Protein AF-A0A7C7DSS5-F1 (afdb_monomer_lite)

Structure (mmCIF, N/CA/C/O backbone):
data_AF-A0A7C7DSS5-F1
#
_entry.id   AF-A0A7C7DSS5-F1
#
loop_
_atom_site.group_PDB
_atom_site.id
_atom_site.type_symbol
_atom_site.label_atom_id
_atom_site.label_alt_id
_atom_site.label_comp_id
_atom_site.label_asym_id
_atom_site.label_entity_id
_atom_site.label_seq_id
_atom_site.pdbx_PDB_ins_code
_atom_site.Cartn_x
_atom_site.Cartn_y
_atom_site.Cartn_z
_atom_site.occupancy
_atom_site.B_iso_or_equiv
_atom_site.auth_seq_id
_atom_site.auth_comp_id
_atom_site.auth_asym_id
_atom_site.auth_atom_id
_atom_site.pdbx_PDB_model_num
ATOM 1 N N . MET A 1 1 ? -24.302 3.582 6.225 1.00 63.56 1 MET A N 1
ATOM 2 C CA . MET A 1 1 ? -23.189 3.782 7.174 1.00 63.56 1 MET A CA 1
ATOM 3 C C . MET A 1 1 ? -23.759 4.389 8.448 1.00 63.56 1 MET A C 1
ATOM 5 O O . MET A 1 1 ? -24.547 5.324 8.310 1.00 63.56 1 MET A O 1
ATOM 9 N N . PRO A 1 2 ? -23.451 3.842 9.635 1.00 76.88 2 PRO A N 1
ATOM 10 C CA . PRO A 1 2 ? -23.846 4.410 10.927 1.00 76.88 2 PRO A CA 1
ATOM 11 C C . PRO A 1 2 ? -23.441 5.889 11.087 1.00 76.88 2 PRO A C 1
ATOM 13 O O . PRO A 1 2 ? -22.521 6.365 10.423 1.00 76.88 2 PRO A O 1
ATOM 16 N N . VAL A 1 3 ? -24.125 6.629 11.968 1.00 71.44 3 VAL A N 1
ATOM 17 C CA . VAL A 1 3 ? -23.833 8.059 12.226 1.00 71.44 3 VAL A CA 1
ATOM 18 C C . VAL A 1 3 ? -22.435 8.253 12.826 1.00 71.44 3 VAL A C 1
ATOM 20 O O . VAL A 1 3 ? -21.731 9.177 12.428 1.00 71.44 3 VAL A O 1
ATOM 23 N N . ASP A 1 4 ? -22.016 7.356 13.720 1.00 83.88 4 ASP A N 1
ATOM 24 C CA . ASP A 1 4 ? -20.680 7.359 14.334 1.00 83.88 4 ASP A CA 1
ATOM 25 C C . ASP A 1 4 ? -19.572 7.248 13.270 1.00 83.88 4 ASP A C 1
ATOM 27 O O . ASP A 1 4 ? -18.657 8.062 13.213 1.00 83.88 4 ASP A O 1
ATOM 31 N N . ASP A 1 5 ? -19.731 6.333 12.316 1.00 87.75 5 ASP A N 1
ATOM 32 C CA . ASP A 1 5 ? -18.804 6.153 11.198 1.00 87.75 5 ASP A CA 1
ATOM 33 C C . ASP A 1 5 ? -18.652 7.413 10.328 1.00 87.75 5 ASP A C 1
ATOM 35 O O . ASP A 1 5 ? -17.546 7.734 9.888 1.00 87.75 5 ASP A O 1
ATOM 39 N N . ARG A 1 6 ? -19.738 8.176 10.113 1.00 88.38 6 ARG A N 1
ATOM 40 C CA . ARG A 1 6 ? -19.670 9.470 9.400 1.00 88.38 6 ARG A CA 1
ATOM 41 C C . ARG A 1 6 ? -18.835 10.480 10.174 1.00 88.38 6 ARG A C 1
ATOM 43 O O . ARG A 1 6 ? -17.985 11.148 9.596 1.00 88.38 6 ARG A O 1
ATOM 50 N N . GLN A 1 7 ? -19.031 10.559 11.485 1.00 90.81 7 GLN A N 1
ATOM 51 C CA . GLN A 1 7 ? -18.251 11.460 12.331 1.00 90.81 7 GLN A CA 1
ATOM 52 C C . GLN A 1 7 ? -16.768 11.067 12.360 1.00 90.81 7 GLN A C 1
ATOM 54 O O . GLN A 1 7 ? -15.902 11.941 12.279 1.00 90.81 7 GLN A O 1
ATOM 59 N N . ARG A 1 8 ? -16.464 9.764 12.414 1.00 91.69 8 ARG A N 1
ATOM 60 C CA . ARG A 1 8 ? -15.091 9.236 12.401 1.00 91.69 8 ARG A CA 1
ATOM 61 C C . ARG A 1 8 ? -14.350 9.571 11.108 1.00 91.69 8 ARG A C 1
ATOM 63 O O . ARG A 1 8 ? -13.239 10.099 11.170 1.00 91.69 8 ARG A O 1
ATOM 70 N N . ILE A 1 9 ? -14.953 9.311 9.945 1.00 94.31 9 ILE A N 1
ATOM 71 C CA . ILE A 1 9 ? -14.310 9.627 8.661 1.00 94.31 9 ILE A CA 1
ATOM 72 C C . ILE A 1 9 ? -14.188 11.143 8.455 1.00 94.31 9 ILE A C 1
ATOM 74 O O . ILE A 1 9 ? -13.150 11.622 8.004 1.00 94.31 9 ILE A O 1
ATOM 78 N N . ASP A 1 10 ? -15.182 11.927 8.876 1.00 94.31 10 ASP A N 1
ATOM 79 C CA . ASP A 1 10 ? -15.113 13.388 8.809 1.00 94.31 10 ASP A CA 1
ATOM 80 C C . ASP A 1 10 ? -14.002 13.962 9.686 1.00 94.31 10 ASP A C 1
ATOM 82 O O . ASP A 1 10 ? -13.354 14.941 9.307 1.00 94.31 10 ASP A O 1
ATOM 86 N N . HIS A 1 11 ? -13.774 13.364 10.856 1.00 93.25 11 HIS A N 1
ATOM 87 C CA . HIS A 1 11 ? -12.660 13.721 11.722 1.00 93.25 11 HIS A CA 1
ATOM 88 C C . HIS A 1 11 ? -11.313 13.410 11.058 1.00 93.25 11 HIS A C 1
ATOM 90 O O . HIS A 1 11 ? -10.425 14.261 11.073 1.00 93.25 11 HIS A O 1
ATOM 96 N N . LEU A 1 12 ? -11.174 12.241 10.420 1.00 93.38 12 LEU A N 1
ATOM 97 C CA . LEU A 1 12 ? -9.951 11.859 9.709 1.00 93.38 12 LEU A CA 1
ATOM 98 C C . LEU A 1 12 ? -9.592 12.853 8.596 1.00 93.38 12 LEU A C 1
ATOM 100 O O . LEU A 1 12 ? -8.448 13.285 8.515 1.00 93.38 12 LEU A O 1
ATOM 104 N N . PHE A 1 13 ? -10.560 13.278 7.780 1.00 94.38 13 PHE A N 1
ATOM 105 C CA . PHE A 1 13 ? -10.323 14.250 6.700 1.00 94.38 13 PHE A CA 1
ATOM 106 C C . PHE A 1 13 ? -9.976 15.667 7.192 1.00 94.38 13 PHE A C 1
ATOM 108 O O . PHE A 1 13 ? -9.592 16.514 6.389 1.00 94.38 13 PHE A O 1
ATOM 115 N N . LYS A 1 14 ? -10.114 15.941 8.495 1.00 94.88 14 LYS A N 1
ATOM 116 C CA . LYS A 1 14 ? -9.698 17.200 9.134 1.00 94.88 14 LYS A CA 1
ATOM 117 C C . LYS A 1 14 ? -8.328 17.096 9.815 1.00 94.88 14 LYS A C 1
ATOM 119 O O . LYS A 1 14 ? -7.830 18.107 10.306 1.00 94.88 14 LYS A O 1
ATOM 124 N N . GLN A 1 15 ? -7.733 15.904 9.884 1.00 94.50 15 GLN A N 1
ATOM 125 C CA . GLN A 1 15 ? -6.425 15.702 10.506 1.00 94.50 15 GLN A CA 1
ATOM 126 C C . GLN A 1 15 ? -5.312 16.353 9.681 1.00 94.50 15 GLN A C 1
ATOM 128 O O . GLN A 1 15 ? -5.288 16.276 8.453 1.00 94.50 15 GLN A O 1
ATOM 133 N N . SER A 1 16 ? -4.353 16.972 10.370 1.00 96.75 16 SER A N 1
ATOM 134 C CA . SER A 1 16 ? -3.170 17.543 9.729 1.00 96.75 16 SER A CA 1
ATOM 135 C C . SER A 1 16 ? -2.207 16.436 9.304 1.00 96.75 16 SER A C 1
ATOM 137 O O . SER A 1 16 ? -1.767 15.632 10.129 1.00 96.75 16 SER A O 1
ATOM 139 N N . LEU A 1 17 ? -1.811 16.438 8.027 1.00 96.06 17 LEU A N 1
ATOM 140 C CA . LEU A 1 17 ? -0.796 15.519 7.508 1.00 96.06 17 LEU A CA 1
ATOM 141 C C . LEU A 1 17 ? 0.528 15.652 8.277 1.00 96.06 17 LEU A C 1
ATOM 143 O O . LEU A 1 17 ? 1.110 14.650 8.686 1.00 96.06 17 LEU A O 1
ATOM 147 N N . PHE A 1 18 ? 0.995 16.879 8.522 1.00 98.12 18 PHE A N 1
ATOM 148 C CA . PHE A 1 18 ? 2.265 17.109 9.217 1.00 98.12 18 PHE A CA 1
ATOM 149 C C . PHE A 1 18 ? 2.215 16.690 10.687 1.00 98.12 18 PHE A C 1
ATOM 151 O O . PHE A 1 18 ? 3.199 16.165 11.209 1.00 98.12 18 PHE A O 1
ATOM 158 N N . GLU A 1 19 ? 1.068 16.850 11.350 1.00 97.31 19 GLU A N 1
ATOM 159 C CA . GLU A 1 19 ? 0.897 16.338 12.709 1.00 97.31 19 GLU A CA 1
ATOM 160 C C . GLU A 1 19 ? 0.893 14.804 12.734 1.00 97.31 19 GLU A C 1
ATOM 162 O O . GLU A 1 19 ? 1.574 14.199 13.569 1.00 97.31 19 GLU A O 1
ATOM 167 N N . ALA A 1 20 ? 0.192 14.166 11.790 1.00 95.81 20 ALA A N 1
ATOM 168 C CA . ALA A 1 20 ? 0.181 12.713 11.653 1.00 95.81 20 ALA A CA 1
ATOM 169 C C . ALA A 1 20 ? 1.600 12.162 11.431 1.00 95.81 20 ALA A C 1
ATOM 171 O O . ALA A 1 20 ? 2.004 11.206 12.099 1.00 95.81 20 ALA A O 1
ATOM 172 N N . LEU A 1 21 ? 2.392 12.807 10.568 1.00 96.94 21 LEU A N 1
ATOM 173 C CA . LEU A 1 21 ? 3.797 12.463 10.338 1.00 96.94 21 LEU A CA 1
ATOM 174 C C . LEU A 1 21 ? 4.646 12.627 11.608 1.00 96.94 21 LEU A C 1
ATOM 176 O O . LEU A 1 21 ? 5.374 11.701 11.975 1.00 96.94 21 LEU A O 1
ATOM 180 N N . ALA A 1 22 ? 4.519 13.752 12.321 1.00 97.81 22 ALA A N 1
ATOM 181 C CA . ALA A 1 22 ? 5.278 14.019 13.547 1.00 97.81 22 ALA A CA 1
ATOM 182 C C . ALA A 1 22 ? 4.981 12.999 14.664 1.00 97.81 22 ALA A C 1
ATOM 184 O O . ALA A 1 22 ? 5.880 12.574 15.406 1.00 97.81 22 ALA A O 1
ATOM 185 N N . ARG A 1 23 ? 3.720 12.563 14.772 1.00 96.25 23 ARG A N 1
ATOM 186 C CA . ARG A 1 23 ? 3.248 11.630 15.807 1.00 96.25 23 ARG A CA 1
ATOM 187 C C . ARG A 1 23 ? 3.333 10.157 15.410 1.00 96.25 23 ARG A C 1
ATOM 189 O O . ARG A 1 23 ? 3.158 9.298 16.277 1.00 96.25 23 ARG A O 1
ATOM 196 N N . ARG A 1 24 ? 3.623 9.834 14.145 1.00 96.38 24 ARG A N 1
ATOM 197 C CA . ARG A 1 24 ? 3.696 8.451 13.652 1.00 96.38 24 ARG A CA 1
ATOM 198 C C . ARG A 1 24 ? 4.712 7.640 14.456 1.00 96.38 24 ARG A C 1
ATOM 200 O O . ARG A 1 24 ? 5.886 7.998 14.537 1.00 96.38 24 ARG A O 1
ATOM 207 N N . ARG A 1 25 ? 4.283 6.519 15.036 1.00 96.88 25 ARG A N 1
ATOM 208 C CA . ARG A 1 25 ? 5.147 5.582 15.771 1.00 96.88 25 ARG A CA 1
ATOM 209 C C . ARG A 1 25 ? 4.733 4.151 15.473 1.00 96.88 25 ARG A C 1
ATOM 211 O O . ARG A 1 25 ? 3.550 3.868 15.313 1.00 96.88 25 ARG A O 1
ATOM 218 N N . THR A 1 26 ? 5.701 3.243 15.467 1.00 94.12 26 THR A N 1
ATOM 219 C CA . THR A 1 26 ? 5.409 1.809 15.466 1.00 94.12 26 THR A CA 1
ATOM 220 C C . THR A 1 26 ? 4.927 1.402 16.854 1.00 94.12 26 THR A C 1
ATOM 222 O O . THR A 1 26 ? 5.642 1.593 17.837 1.00 94.12 26 THR A O 1
ATOM 225 N N . ARG A 1 27 ? 3.729 0.822 16.939 1.00 91.12 27 ARG A N 1
ATOM 226 C CA . ARG A 1 27 ? 3.196 0.203 18.159 1.00 91.12 27 ARG A CA 1
ATOM 227 C C . ARG A 1 27 ? 3.092 -1.297 17.924 1.00 91.12 27 ARG A C 1
ATOM 229 O O . ARG A 1 27 ? 2.473 -1.711 16.954 1.00 91.12 27 ARG A O 1
ATOM 236 N N . ARG A 1 28 ? 3.749 -2.092 18.771 1.00 89.62 28 ARG A N 1
ATOM 237 C CA . ARG A 1 28 ? 3.881 -3.549 18.573 1.00 89.62 28 ARG A CA 1
ATOM 238 C C . ARG A 1 28 ? 3.090 -4.388 19.573 1.00 89.62 28 ARG A C 1
ATOM 240 O O . ARG A 1 28 ? 2.883 -5.566 19.326 1.00 89.62 28 ARG A O 1
ATOM 247 N N . PHE A 1 29 ? 2.663 -3.798 20.688 1.00 91.81 29 PHE A N 1
ATOM 248 C CA . PHE A 1 29 ? 1.869 -4.490 21.696 1.00 91.81 29 PHE A CA 1
ATOM 249 C C . PHE A 1 29 ? 0.387 -4.151 21.510 1.00 91.81 29 PHE A C 1
ATOM 251 O O . PHE A 1 29 ? -0.031 -3.026 21.795 1.00 91.81 29 PHE A O 1
ATOM 258 N N . GLY A 1 30 ? -0.375 -5.103 20.972 1.00 90.50 30 GLY A N 1
ATOM 259 C CA . GLY A 1 30 ? -1.814 -4.975 20.750 1.00 90.50 30 GLY A CA 1
ATOM 260 C C . GLY A 1 30 ? -2.653 -5.320 21.984 1.00 90.50 30 GLY A C 1
ATOM 261 O O . GLY A 1 30 ? -2.156 -5.805 23.002 1.00 90.50 30 GLY A O 1
ATOM 262 N N . LEU A 1 31 ? -3.963 -5.091 21.896 1.00 93.19 31 LEU A N 1
ATOM 263 C CA . LEU A 1 31 ? -4.905 -5.644 22.872 1.00 93.19 31 LEU A CA 1
ATOM 264 C C . LEU A 1 31 ? -4.937 -7.174 22.732 1.00 93.19 31 LEU A C 1
ATOM 266 O O . LEU A 1 31 ? -4.799 -7.688 21.627 1.00 93.19 31 LEU A O 1
ATOM 270 N N . GLY A 1 32 ? -5.047 -7.903 23.843 1.00 92.62 32 GLY A N 1
ATOM 271 C CA . GLY A 1 32 ? -4.966 -9.370 23.856 1.00 92.62 32 GLY A CA 1
ATOM 272 C C . GLY A 1 32 ? -3.557 -9.955 23.691 1.00 92.62 32 GLY A C 1
ATOM 273 O O . GLY A 1 32 ? -3.403 -11.172 23.705 1.00 92.62 32 GLY A O 1
ATOM 274 N N . TYR A 1 33 ? -2.517 -9.127 23.544 1.00 93.25 33 TYR A N 1
ATOM 275 C CA . TYR A 1 33 ? -1.148 -9.619 23.378 1.00 93.25 33 TYR A CA 1
ATOM 276 C C . TYR A 1 33 ? -0.529 -10.082 24.698 1.00 93.25 33 TYR A C 1
ATOM 278 O O . TYR A 1 33 ? -0.899 -9.630 25.786 1.00 93.25 33 TYR A O 1
ATOM 286 N N . LYS A 1 34 ? 0.483 -10.944 24.570 1.00 92.88 34 LYS A N 1
ATOM 287 C CA . LYS A 1 34 ? 1.324 -11.421 25.664 1.00 92.88 34 LYS A CA 1
ATOM 288 C C . LYS A 1 34 ? 2.792 -11.374 25.252 1.00 92.88 34 LYS A C 1
ATOM 290 O O . LYS A 1 34 ? 3.160 -11.921 24.215 1.00 92.88 34 LYS A O 1
ATOM 295 N N . ILE A 1 35 ? 3.621 -10.739 26.073 1.00 91.44 35 ILE A N 1
ATOM 296 C CA . ILE A 1 35 ? 5.081 -10.840 26.014 1.00 91.44 35 ILE A CA 1
ATOM 297 C C . ILE A 1 35 ? 5.522 -11.785 27.129 1.00 91.44 35 ILE A C 1
ATOM 299 O O . ILE A 1 35 ? 5.068 -11.661 28.267 1.00 91.44 35 ILE A O 1
ATOM 303 N N . ASN A 1 36 ? 6.394 -12.734 26.786 1.00 87.31 36 ASN A N 1
ATOM 304 C CA . ASN A 1 36 ? 6.981 -13.683 27.726 1.00 87.31 36 ASN A CA 1
ATOM 305 C C . ASN A 1 36 ? 8.479 -13.876 27.430 1.00 87.31 36 ASN A C 1
ATOM 307 O O . ASN A 1 36 ? 8.877 -14.901 26.880 1.00 87.31 36 ASN A O 1
ATOM 311 N N . ASP A 1 37 ? 9.286 -12.854 27.712 1.00 87.38 37 ASP A N 1
ATOM 312 C CA . ASP A 1 37 ? 10.739 -12.820 27.471 1.00 87.38 37 ASP A CA 1
ATOM 313 C C . ASP A 1 37 ? 11.572 -12.820 28.773 1.00 87.38 37 ASP A C 1
ATOM 315 O O . ASP A 1 37 ? 12.794 -12.699 28.738 1.00 87.38 37 ASP A O 1
ATOM 319 N N . GLY A 1 38 ? 10.915 -12.941 29.929 1.00 87.44 38 GLY A N 1
ATOM 320 C CA . GLY A 1 38 ? 11.517 -12.941 31.263 1.00 87.44 38 GLY A CA 1
ATOM 321 C C . GLY A 1 38 ? 11.713 -11.553 31.880 1.00 87.44 38 GLY A C 1
ATOM 322 O O . GLY A 1 38 ? 11.626 -11.430 33.100 1.00 87.44 38 GLY A O 1
ATOM 323 N N . ILE A 1 39 ? 11.929 -10.509 31.073 1.00 88.38 39 ILE A N 1
ATOM 324 C CA . ILE A 1 39 ? 12.270 -9.155 31.554 1.00 88.38 39 ILE A CA 1
ATOM 325 C C . ILE A 1 39 ? 11.070 -8.214 31.442 1.00 88.38 39 ILE A C 1
ATOM 327 O O . ILE A 1 39 ? 10.763 -7.470 32.370 1.00 88.38 39 ILE A O 1
ATOM 331 N N . THR A 1 40 ? 10.376 -8.253 30.310 1.00 87.69 40 THR A N 1
ATOM 332 C CA . THR A 1 40 ? 9.230 -7.397 29.985 1.00 87.69 40 THR A CA 1
ATOM 333 C C . THR A 1 40 ? 7.920 -8.185 29.951 1.00 87.69 40 THR A C 1
ATOM 335 O O . THR A 1 40 ? 6.972 -7.822 29.255 1.00 87.69 40 THR A O 1
ATOM 338 N N . ASN A 1 41 ? 7.853 -9.260 30.746 1.00 92.88 41 ASN A N 1
ATOM 339 C CA . ASN A 1 41 ? 6.680 -10.115 30.886 1.00 92.88 41 ASN A CA 1
ATOM 340 C C . ASN A 1 41 ? 5.423 -9.297 31.178 1.00 92.88 41 ASN A C 1
ATOM 342 O O . ASN A 1 41 ? 5.286 -8.678 32.235 1.00 92.88 41 ASN A O 1
ATOM 346 N N . TYR A 1 42 ? 4.482 -9.334 30.244 1.00 93.62 42 TYR A N 1
ATOM 347 C CA . TYR A 1 42 ? 3.217 -8.639 30.382 1.00 93.62 42 TYR A CA 1
ATOM 348 C C . TYR A 1 42 ? 2.143 -9.312 29.536 1.00 93.62 42 TYR A C 1
ATOM 350 O O . TYR A 1 42 ? 2.362 -9.662 28.376 1.00 93.62 42 TYR A O 1
ATOM 358 N N . GLU A 1 43 ? 0.962 -9.462 30.122 1.00 95.06 43 GLU A N 1
ATOM 359 C CA . GLU A 1 43 ? -0.218 -10.018 29.474 1.00 95.06 43 GLU A CA 1
ATOM 360 C C . GLU A 1 43 ? -1.343 -8.986 29.518 1.00 95.06 43 GLU A C 1
ATOM 362 O O . GLU A 1 43 ? -1.689 -8.447 30.576 1.00 95.06 43 GLU A O 1
ATOM 367 N N . SER A 1 44 ? -1.891 -8.675 28.345 1.00 94.62 44 SER A N 1
ATOM 368 C CA . SER A 1 44 ? -2.982 -7.719 28.215 1.00 94.62 44 SER A CA 1
ATOM 369 C C . SER A 1 44 ? -4.246 -8.252 28.887 1.00 94.62 44 SER A C 1
ATOM 371 O O . SER A 1 44 ? -4.684 -9.362 28.616 1.00 94.62 44 SER A O 1
ATOM 373 N N . LYS A 1 45 ? -4.896 -7.424 29.713 1.00 96.69 45 LYS A N 1
ATOM 374 C CA . LYS A 1 45 ? -6.199 -7.749 30.332 1.00 96.69 45 LYS A CA 1
ATOM 375 C C . LYS A 1 45 ? -7.398 -7.459 29.418 1.00 96.69 45 LYS A C 1
ATOM 377 O O . LYS A 1 45 ? -8.542 -7.518 29.860 1.00 96.69 45 LYS A O 1
ATOM 382 N N . LYS A 1 46 ? -7.148 -7.025 28.182 1.00 95.75 46 LYS A N 1
ATOM 383 C CA . LYS A 1 46 ? -8.175 -6.659 27.199 1.00 95.75 46 LYS A CA 1
ATOM 384 C C . LYS A 1 46 ? -8.260 -7.751 26.143 1.00 95.75 46 LYS A C 1
ATOM 386 O O . LYS A 1 46 ? -7.229 -8.296 25.767 1.00 95.75 46 LYS A O 1
ATOM 391 N N . ALA A 1 47 ? -9.464 -8.021 25.647 1.00 95.44 47 ALA A N 1
ATOM 392 C CA . ALA A 1 47 ? -9.645 -8.890 24.492 1.00 95.44 47 ALA A CA 1
ATOM 393 C C . ALA A 1 47 ? -8.986 -8.272 23.241 1.00 95.44 47 ALA A C 1
ATOM 395 O O . ALA A 1 47 ? -8.913 -7.039 23.153 1.00 95.44 47 ALA A O 1
ATOM 396 N N . PRO A 1 48 ? -8.508 -9.090 22.288 1.00 94.81 48 PRO A N 1
ATOM 397 C CA . PRO A 1 48 ? -8.150 -8.598 20.965 1.00 94.81 48 PRO A CA 1
ATOM 398 C C . PRO A 1 48 ? -9.375 -7.943 20.312 1.00 94.81 48 PRO A C 1
ATOM 400 O O . PRO A 1 48 ? -10.498 -8.421 20.460 1.00 94.81 48 PRO A O 1
ATOM 403 N N . ILE A 1 49 ? -9.164 -6.817 19.629 1.00 94.81 49 ILE A N 1
ATOM 404 C CA . ILE A 1 49 ? -10.227 -6.072 18.945 1.00 94.81 49 ILE A CA 1
ATOM 405 C C . ILE A 1 49 ? -9.799 -5.906 17.485 1.00 94.81 49 ILE A C 1
ATOM 407 O O . ILE A 1 49 ? -8.815 -5.198 17.249 1.00 94.81 49 ILE A O 1
ATOM 411 N N . PRO A 1 50 ? -10.485 -6.553 16.524 1.00 95.50 50 PRO A N 1
ATOM 412 C CA . PRO A 1 50 ? -10.202 -6.365 15.109 1.00 95.50 50 PRO A CA 1
ATOM 413 C C . PRO A 1 50 ? -10.601 -4.963 14.651 1.00 95.50 50 PRO A C 1
ATOM 415 O O . PRO A 1 50 ? -11.423 -4.288 15.273 1.00 95.50 50 PRO A O 1
ATOM 418 N N . LEU A 1 51 ? -10.034 -4.547 13.523 1.00 95.88 51 LEU A N 1
ATOM 419 C CA . LEU A 1 51 ? -10.474 -3.342 12.832 1.00 95.88 51 LEU A CA 1
ATOM 420 C C . LEU A 1 51 ? -11.927 -3.497 12.371 1.00 95.88 51 LEU A C 1
ATOM 422 O O . LEU A 1 51 ? -12.332 -4.547 11.870 1.00 95.88 51 LEU A O 1
ATOM 426 N N . THR A 1 52 ? -12.694 -2.423 12.506 1.00 95.62 52 THR A N 1
ATOM 427 C CA . THR A 1 52 ? -14.032 -2.312 11.920 1.00 95.62 52 THR A CA 1
ATOM 428 C C . THR A 1 52 ? -13.962 -2.279 10.391 1.00 95.62 52 THR A C 1
ATOM 430 O O . THR A 1 52 ? -12.922 -1.986 9.799 1.00 95.62 52 THR A O 1
ATOM 433 N N . GLU A 1 53 ? -15.095 -2.522 9.727 1.00 96.00 53 GLU A N 1
ATOM 434 C CA . GLU A 1 53 ? -15.183 -2.449 8.263 1.00 96.00 53 GLU A CA 1
ATOM 435 C C . GLU A 1 53 ? -14.751 -1.075 7.724 1.00 96.00 53 GLU A C 1
ATOM 437 O O . GLU A 1 53 ? -14.008 -1.000 6.747 1.00 96.00 53 GLU A O 1
ATOM 442 N N . LEU A 1 54 ? -15.166 0.015 8.381 1.00 96.12 54 LEU A N 1
ATOM 443 C CA . LEU A 1 54 ? -14.769 1.366 7.990 1.00 96.12 54 LEU A CA 1
ATOM 444 C C . LEU A 1 54 ? -13.255 1.570 8.126 1.00 96.12 54 LEU A C 1
ATOM 446 O O . LEU A 1 54 ? -12.631 2.122 7.221 1.00 96.12 54 LEU A O 1
ATOM 450 N N . GLU A 1 55 ? -12.657 1.135 9.237 1.00 96.56 55 GLU A N 1
ATOM 451 C CA . GLU A 1 55 ? -11.212 1.262 9.457 1.00 96.56 55 GLU A CA 1
ATOM 452 C C . GLU A 1 55 ? -10.416 0.459 8.421 1.00 96.56 55 GLU A C 1
ATOM 454 O O . GLU A 1 55 ? -9.444 0.977 7.870 1.00 96.56 55 GLU A O 1
ATOM 459 N N . LEU A 1 56 ? -10.856 -0.762 8.094 1.00 97.69 56 LEU A N 1
ATOM 460 C CA . LEU A 1 56 ? -10.271 -1.566 7.016 1.00 97.69 56 LEU A CA 1
ATOM 461 C C . LEU A 1 56 ? -10.383 -0.862 5.662 1.00 97.69 56 LEU A C 1
ATOM 463 O O . LEU A 1 56 ? -9.382 -0.759 4.953 1.00 97.69 56 LEU A O 1
ATOM 467 N N . ALA A 1 57 ? -11.562 -0.340 5.318 1.00 97.94 57 ALA A N 1
ATOM 468 C CA . ALA A 1 57 ? -11.790 0.361 4.057 1.00 97.94 57 ALA A CA 1
ATOM 469 C C . ALA A 1 57 ? -10.904 1.607 3.918 1.00 97.94 57 ALA A C 1
ATOM 471 O O . ALA A 1 57 ? -10.295 1.822 2.869 1.00 97.94 57 ALA A O 1
ATOM 472 N N . ILE A 1 58 ? -10.787 2.400 4.986 1.00 97.62 58 ILE A N 1
ATOM 473 C CA . ILE A 1 58 ? -9.925 3.586 5.032 1.00 97.62 58 ILE A CA 1
ATOM 474 C C . ILE A 1 58 ? -8.457 3.200 4.857 1.00 97.62 58 ILE A C 1
ATOM 476 O O . ILE A 1 58 ? -7.760 3.842 4.075 1.00 97.62 58 ILE A O 1
ATOM 480 N N . LEU A 1 59 ? -7.980 2.166 5.554 1.00 97.88 59 LEU A N 1
ATOM 481 C CA . LEU A 1 59 ? -6.590 1.719 5.437 1.00 97.88 59 LEU A CA 1
ATOM 482 C C . LEU A 1 59 ? -6.290 1.134 4.054 1.00 97.88 59 LEU A C 1
ATOM 484 O O . LEU A 1 59 ? -5.227 1.414 3.507 1.00 97.88 59 LEU A O 1
ATOM 488 N N . CYS A 1 60 ? -7.231 0.395 3.458 1.00 98.38 60 CYS A N 1
ATOM 489 C CA . CYS A 1 60 ? -7.103 -0.086 2.082 1.00 98.38 60 CYS A CA 1
ATOM 490 C C . CYS A 1 60 ? -7.011 1.078 1.092 1.00 98.38 60 CYS A C 1
ATOM 492 O O . CYS A 1 60 ? -6.107 1.114 0.257 1.00 98.38 60 CYS A O 1
ATOM 494 N N . TRP A 1 61 ? -7.899 2.069 1.221 1.00 98.06 61 TRP A N 1
ATOM 495 C CA . TRP A 1 61 ? -7.864 3.258 0.376 1.00 98.06 61 TRP A CA 1
ATOM 496 C C . TRP A 1 61 ? -6.587 4.080 0.581 1.00 98.06 61 TRP A C 1
ATOM 498 O O . TRP A 1 61 ? -6.000 4.532 -0.393 1.00 98.06 61 TRP A O 1
ATOM 508 N N . ALA A 1 62 ? -6.114 4.239 1.817 1.00 97.00 62 ALA A N 1
ATOM 509 C CA . ALA A 1 62 ? -4.881 4.966 2.108 1.00 97.00 62 ALA A CA 1
ATOM 510 C C . ALA A 1 62 ? -3.615 4.242 1.615 1.00 97.00 62 ALA A C 1
ATOM 512 O O . ALA A 1 62 ? -2.588 4.891 1.427 1.00 97.00 62 ALA A O 1
ATOM 513 N N . ALA A 1 63 ? -3.674 2.922 1.416 1.00 97.12 63 ALA A N 1
ATOM 514 C CA . ALA A 1 63 ? -2.548 2.123 0.945 1.00 97.12 63 ALA A CA 1
ATOM 515 C C . ALA A 1 63 ? -2.494 1.984 -0.586 1.00 97.12 63 ALA A C 1
ATOM 517 O O . ALA A 1 63 ? -1.406 2.077 -1.141 1.00 97.12 63 ALA A O 1
ATOM 518 N N . ASP A 1 64 ? -3.632 1.771 -1.257 1.00 97.31 64 ASP A N 1
ATOM 519 C CA . ASP A 1 64 ? -3.692 1.454 -2.701 1.00 97.31 64 ASP A CA 1
ATOM 520 C C . ASP A 1 64 ? -4.900 2.101 -3.408 1.00 97.31 64 ASP A C 1
ATOM 522 O O . ASP A 1 64 ? -5.195 1.829 -4.564 1.00 97.31 64 ASP A O 1
ATOM 526 N N . GLY A 1 65 ? -5.651 2.969 -2.726 1.00 97.31 65 GLY A N 1
ATOM 527 C CA . GLY A 1 65 ? -6.897 3.540 -3.233 1.00 97.31 65 GLY A CA 1
ATOM 528 C C . GLY A 1 65 ? -6.736 4.500 -4.411 1.00 97.31 65 GLY A C 1
ATOM 529 O O . GLY A 1 65 ? -5.722 5.177 -4.586 1.00 97.31 65 GLY A O 1
ATOM 530 N N . VAL A 1 66 ? -7.804 4.600 -5.205 1.00 97.06 66 VAL A N 1
ATOM 531 C CA . VAL A 1 66 ? -7.948 5.595 -6.274 1.00 97.06 66 VAL A CA 1
ATOM 532 C C . VAL A 1 66 ? -8.166 6.999 -5.694 1.00 97.06 66 VAL A C 1
ATOM 534 O O . VAL A 1 66 ? -8.991 7.171 -4.791 1.00 97.06 66 VAL A O 1
ATOM 537 N N . ASN A 1 67 ? -7.438 8.004 -6.194 1.00 96.44 67 ASN A N 1
ATOM 538 C CA . ASN A 1 67 ? -7.578 9.401 -5.744 1.00 96.44 67 ASN A CA 1
ATOM 539 C C . ASN A 1 67 ? -8.086 10.369 -6.828 1.00 96.44 67 ASN A C 1
ATOM 541 O O . ASN A 1 67 ? -8.622 11.424 -6.485 1.00 96.44 67 ASN A O 1
ATOM 545 N N . GLY A 1 68 ? -7.986 10.012 -8.108 1.00 96.88 68 GLY A N 1
ATOM 546 C CA . GLY A 1 68 ? -8.401 10.864 -9.221 1.00 96.88 68 GLY A CA 1
ATOM 547 C C . GLY A 1 68 ? -7.638 10.547 -10.499 1.00 96.88 68 GLY A C 1
ATOM 548 O O . GLY A 1 68 ? -6.901 9.569 -10.544 1.00 96.88 68 GLY A O 1
ATOM 549 N N . LEU A 1 69 ? -7.813 11.350 -11.544 1.00 95.38 69 LEU A N 1
ATOM 550 C CA . LEU A 1 69 ? -6.996 11.272 -12.757 1.00 95.38 69 LEU A CA 1
ATOM 551 C C . LEU A 1 69 ? -5.671 12.009 -12.535 1.00 95.38 69 LEU A C 1
ATOM 553 O O . LEU A 1 69 ? -5.652 13.106 -11.979 1.00 95.38 69 LEU A O 1
ATOM 557 N N . ALA A 1 70 ? -4.569 11.424 -12.996 1.00 90.38 70 ALA A N 1
ATOM 558 C CA . ALA A 1 70 ? -3.285 12.108 -13.063 1.00 90.38 70 ALA A CA 1
ATOM 559 C C . ALA A 1 70 ? -3.355 13.262 -14.080 1.00 90.38 70 ALA A C 1
ATOM 561 O O . ALA A 1 70 ? -3.928 13.105 -15.157 1.00 90.38 70 ALA A O 1
ATOM 562 N N . PHE A 1 71 ? -2.747 14.410 -13.757 1.00 86.56 71 PHE A N 1
ATOM 563 C CA . PHE A 1 71 ? -2.769 15.594 -14.630 1.00 86.56 71 PHE A CA 1
ATOM 564 C C . PHE A 1 71 ? -1.961 15.430 -15.921 1.00 86.56 71 PHE A C 1
ATOM 566 O O . PHE A 1 71 ? -2.220 16.129 -16.894 1.00 86.56 71 PHE A O 1
ATOM 573 N N . GLY A 1 72 ? -0.991 14.513 -15.934 1.00 79.44 72 GLY A N 1
ATOM 574 C CA . GLY A 1 72 ? -0.181 14.229 -17.116 1.00 79.44 72 GLY A CA 1
ATOM 575 C C . GLY A 1 72 ? 0.667 15.395 -17.611 1.00 79.44 72 GLY A C 1
ATOM 576 O O . GLY A 1 72 ? 0.935 15.492 -18.803 1.00 79.44 72 GLY A O 1
ATOM 577 N N . GLU A 1 73 ? 1.117 16.256 -16.695 1.00 78.62 73 GLU A N 1
ATOM 578 C CA . GLU A 1 73 ? 2.010 17.392 -16.961 1.00 78.62 73 GLU A CA 1
ATOM 579 C C . GLU A 1 73 ? 3.452 16.924 -17.234 1.00 78.62 73 GLU A C 1
ATOM 581 O O . GLU A 1 73 ? 4.397 17.253 -16.520 1.00 78.62 73 GLU A O 1
ATOM 586 N N . GLN A 1 74 ? 3.624 16.091 -18.258 1.00 71.12 74 GLN A N 1
ATOM 587 C CA . GLN A 1 74 ? 4.905 15.555 -18.705 1.00 71.12 74 GLN A CA 1
ATOM 588 C C . GLN A 1 74 ? 4.999 15.623 -20.229 1.00 71.12 74 GLN A C 1
ATOM 590 O O . GLN A 1 74 ? 4.012 15.864 -20.927 1.00 71.12 74 GLN A O 1
ATOM 595 N N . GLN A 1 75 ? 6.195 15.386 -20.767 1.00 65.56 75 GLN A N 1
ATOM 596 C CA . GLN A 1 75 ? 6.348 15.132 -22.194 1.00 65.56 75 GLN A CA 1
ATOM 597 C C . GLN A 1 75 ? 5.623 13.822 -22.529 1.00 65.56 75 GLN A C 1
ATOM 599 O O . GLN A 1 75 ? 6.164 12.738 -22.352 1.00 65.56 75 GLN A O 1
ATOM 604 N N . VAL A 1 76 ? 4.381 13.921 -23.013 1.00 59.28 76 VAL A N 1
ATOM 605 C CA . VAL A 1 76 ? 3.508 12.776 -23.353 1.00 59.28 76 VAL A CA 1
ATOM 606 C C . VAL A 1 76 ? 4.162 11.826 -24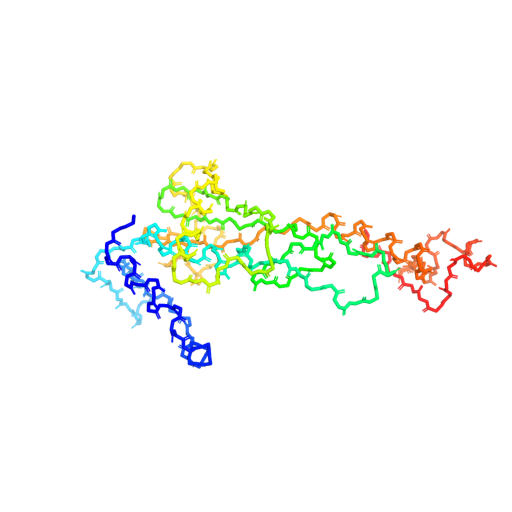.378 1.00 59.28 76 VAL A C 1
ATOM 608 O O . VAL A 1 76 ? 3.784 10.666 -24.500 1.00 59.28 76 VAL A O 1
ATOM 611 N N . VAL A 1 77 ? 5.182 12.306 -25.093 1.00 57.47 77 VAL A N 1
ATOM 612 C CA . VAL A 1 77 ? 5.873 11.616 -26.191 1.00 57.47 77 VAL A CA 1
ATOM 613 C C . VAL A 1 77 ? 6.969 10.648 -25.715 1.00 57.47 77 VAL A C 1
ATOM 615 O O . VAL A 1 77 ? 7.503 9.915 -26.538 1.00 57.47 77 VAL A O 1
ATOM 618 N N . THR A 1 78 ? 7.274 10.551 -24.414 1.00 66.12 78 THR A N 1
ATOM 619 C CA . THR A 1 78 ? 8.214 9.514 -23.931 1.00 66.12 78 THR A CA 1
ATOM 620 C C . THR A 1 78 ? 7.676 8.094 -24.132 1.00 66.12 78 THR A C 1
ATOM 622 O O . THR A 1 78 ? 8.431 7.138 -24.067 1.00 66.12 78 THR A O 1
ATOM 625 N N . GLY A 1 79 ? 6.374 7.919 -24.390 1.00 74.38 79 GLY A N 1
ATOM 626 C CA . GLY A 1 79 ? 5.797 6.630 -24.790 1.00 74.38 79 GLY A CA 1
ATOM 627 C C . GLY A 1 79 ? 5.741 5.563 -23.692 1.00 74.38 79 GLY A C 1
ATOM 628 O O . GLY A 1 79 ? 5.300 4.454 -23.967 1.00 74.38 79 GLY A O 1
ATOM 629 N N . VAL A 1 80 ? 6.137 5.891 -22.459 1.00 82.69 80 VAL A N 1
ATOM 630 C CA . VAL A 1 80 ? 6.165 4.937 -21.339 1.00 82.69 80 VAL A CA 1
ATOM 631 C C . VAL A 1 80 ? 4.880 4.931 -20.509 1.00 82.69 80 VAL A C 1
ATOM 633 O O . VAL A 1 80 ? 4.622 3.976 -19.787 1.00 82.69 80 VAL A O 1
ATOM 636 N N . MET A 1 81 ? 4.049 5.973 -20.585 1.00 86.94 81 MET A N 1
ATOM 637 C CA . MET A 1 81 ? 2.873 6.106 -19.718 1.00 86.94 81 MET A CA 1
ATOM 638 C C . MET A 1 81 ? 1.787 5.073 -20.047 1.00 86.94 81 MET A C 1
ATOM 640 O O . MET A 1 81 ? 1.209 5.083 -21.130 1.00 86.94 81 MET A O 1
ATOM 644 N N . SER A 1 82 ? 1.470 4.217 -19.075 1.00 87.38 82 SER A N 1
ATOM 645 C CA . SER A 1 82 ? 0.550 3.082 -19.236 1.00 87.38 82 SER A CA 1
ATOM 646 C C . SER A 1 82 ? -0.909 3.412 -18.900 1.00 87.38 82 SER A C 1
ATOM 648 O O . SER A 1 82 ? -1.830 2.775 -19.407 1.00 87.38 82 SER A O 1
ATOM 650 N N . SER A 1 83 ? -1.153 4.398 -18.035 1.00 89.06 83 SER A N 1
ATOM 651 C CA . SER A 1 83 ? -2.505 4.861 -17.711 1.00 89.06 83 SER A CA 1
ATOM 652 C C . SER A 1 83 ? -2.498 6.300 -17.198 1.00 89.06 83 SER A C 1
ATOM 654 O O . SER A 1 83 ? -1.444 6.873 -16.930 1.00 89.06 83 SER A O 1
ATOM 656 N N . TRP A 1 84 ? -3.687 6.858 -16.974 1.00 91.06 84 TRP A N 1
ATOM 657 C CA . TRP A 1 84 ? -3.884 8.153 -16.308 1.00 91.06 84 TRP A CA 1
ATOM 658 C C . TRP A 1 84 ? -4.656 8.029 -14.992 1.00 91.06 84 TRP A C 1
ATOM 660 O O . TRP A 1 84 ? -5.060 9.031 -14.409 1.00 91.06 84 TRP A O 1
ATOM 670 N N . SER A 1 85 ? -4.877 6.806 -14.504 1.00 94.00 85 SER A N 1
ATOM 671 C CA . SER A 1 85 ? -5.526 6.606 -13.211 1.00 94.00 85 SER A CA 1
ATOM 672 C C . SER A 1 85 ? -4.546 6.948 -12.096 1.00 94.00 85 SER A C 1
ATOM 674 O O . SER A 1 85 ? -3.434 6.431 -12.072 1.00 94.00 85 SER A O 1
ATOM 676 N N . GLY A 1 86 ? -4.956 7.803 -11.169 1.00 94.06 86 GLY A N 1
ATOM 677 C CA . GLY A 1 86 ? -4.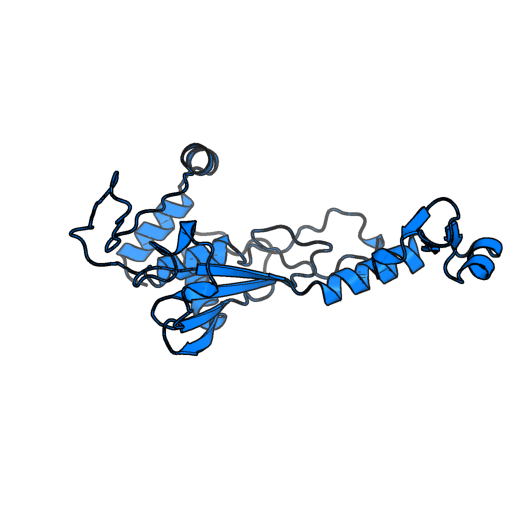193 8.169 -9.985 1.00 94.06 86 GLY A CA 1
ATOM 678 C C . GLY A 1 86 ? -4.475 7.239 -8.807 1.00 94.06 86 GLY A C 1
ATOM 679 O O . GLY A 1 86 ? -5.608 6.784 -8.586 1.00 94.06 86 GLY A O 1
ATOM 680 N N . ARG A 1 87 ? -3.422 6.978 -8.033 1.00 94.50 87 ARG A N 1
ATOM 681 C CA . ARG A 1 87 ? -3.467 6.310 -6.732 1.00 94.50 87 ARG A CA 1
ATOM 682 C C . ARG A 1 87 ? -2.903 7.219 -5.655 1.00 94.50 87 ARG A C 1
ATOM 684 O O . ARG A 1 87 ? -2.204 8.192 -5.932 1.00 94.50 87 ARG A O 1
ATOM 691 N N . VAL A 1 88 ? -3.191 6.870 -4.409 1.00 95.19 88 VAL A N 1
ATOM 692 C CA . VAL A 1 88 ? -2.614 7.516 -3.219 1.00 95.19 88 VAL A CA 1
ATOM 693 C C . VAL A 1 88 ? -1.094 7.328 -3.085 1.00 95.19 88 VAL A C 1
ATOM 695 O O . VAL A 1 88 ? -0.466 8.043 -2.308 1.00 95.19 88 VAL A O 1
ATOM 698 N N . HIS A 1 89 ? -0.496 6.407 -3.844 1.00 94.00 89 HIS A N 1
ATOM 699 C CA . HIS A 1 89 ? 0.948 6.190 -3.929 1.00 94.00 89 HIS A CA 1
ATOM 700 C C . HIS A 1 89 ? 1.436 6.340 -5.381 1.00 94.00 89 HIS A C 1
ATOM 702 O O . HIS A 1 89 ? 0.653 6.171 -6.319 1.00 94.00 89 HIS A O 1
ATOM 708 N N . PRO A 1 90 ? 2.729 6.640 -5.600 1.00 91.69 90 PRO A N 1
ATOM 709 C CA . PRO A 1 90 ? 3.299 6.647 -6.940 1.00 91.69 90 PRO A CA 1
ATOM 710 C C . PRO A 1 90 ? 3.435 5.223 -7.498 1.00 91.69 90 PRO A C 1
ATOM 712 O O . PRO A 1 90 ? 3.591 4.254 -6.750 1.00 91.69 90 PRO A O 1
ATOM 715 N N . CYS A 1 91 ? 3.420 5.111 -8.824 1.00 90.62 91 CYS A N 1
ATOM 716 C CA . CYS A 1 91 ? 3.675 3.879 -9.563 1.00 90.62 91 CYS A CA 1
ATOM 717 C C . CYS A 1 91 ? 4.503 4.231 -10.813 1.00 90.62 91 CYS A C 1
ATOM 719 O O . CYS A 1 91 ? 4.121 5.174 -11.519 1.00 90.62 91 CYS A O 1
ATOM 721 N N . PRO A 1 92 ? 5.628 3.539 -11.080 1.00 89.31 92 PRO A N 1
ATOM 722 C CA . PRO A 1 92 ? 6.407 3.735 -12.299 1.00 89.31 92 PRO A CA 1
ATOM 723 C C . PRO A 1 92 ? 5.518 3.666 -13.539 1.00 89.31 92 PRO A C 1
ATOM 725 O O . PRO A 1 92 ? 4.605 2.842 -13.609 1.00 89.31 92 PRO A O 1
ATOM 728 N N . CYS A 1 93 ? 5.713 4.627 -14.446 1.00 89.81 93 CYS A N 1
ATOM 729 C CA . CYS A 1 93 ? 4.965 4.750 -15.699 1.00 89.81 93 CYS A CA 1
ATOM 730 C C . CYS A 1 93 ? 3.429 4.736 -15.555 1.00 89.81 93 CYS A C 1
ATOM 732 O O . CYS A 1 93 ? 2.697 4.555 -16.530 1.00 89.81 93 CYS A O 1
ATOM 734 N N . ASN A 1 94 ? 2.926 4.943 -14.335 1.00 91.12 94 ASN A N 1
ATOM 735 C CA . ASN A 1 94 ? 1.520 4.864 -13.969 1.00 91.12 94 ASN A CA 1
ATOM 736 C C . ASN A 1 94 ? 0.834 3.561 -14.435 1.00 91.12 94 ASN A C 1
ATOM 738 O O . ASN A 1 94 ? -0.324 3.590 -14.860 1.00 91.12 94 ASN A O 1
ATOM 742 N N . SER A 1 95 ? 1.539 2.424 -14.377 1.00 91.25 95 SER A N 1
ATOM 743 C CA . SER A 1 95 ? 1.025 1.107 -14.799 1.00 91.25 95 SER A CA 1
ATOM 744 C C . SER A 1 95 ? -0.036 0.525 -13.863 1.00 91.25 95 SER A C 1
ATOM 746 O O . SER A 1 95 ? -0.854 -0.284 -14.294 1.00 91.25 95 SER A O 1
ATOM 748 N N . GLN A 1 96 ? -0.092 0.993 -12.612 1.00 92.81 96 GLN A N 1
ATOM 749 C CA . GLN A 1 96 ? -1.107 0.618 -11.617 1.00 92.81 96 GLN A CA 1
ATOM 750 C C . GLN A 1 96 ? -1.250 -0.897 -11.423 1.00 92.81 96 GLN A C 1
ATOM 752 O O . GLN A 1 96 ? -2.342 -1.429 -11.226 1.00 92.81 96 GLN A O 1
ATOM 757 N N . ASN A 1 97 ? -0.108 -1.579 -11.460 1.00 90.94 97 ASN A N 1
ATOM 758 C CA . ASN A 1 97 ? 0.076 -3.021 -11.311 1.00 90.94 97 ASN A CA 1
ATOM 759 C C . ASN A 1 97 ? 0.195 -3.482 -9.843 1.00 90.94 97 ASN A C 1
ATOM 761 O O . ASN A 1 97 ? 0.725 -4.562 -9.567 1.00 90.94 97 ASN A O 1
ATOM 765 N N . SER A 1 98 ? -0.279 -2.668 -8.898 1.00 92.50 98 SER A N 1
ATOM 766 C CA . SER A 1 98 ? -0.376 -3.015 -7.484 1.00 92.50 98 SER A CA 1
ATOM 767 C C . SER A 1 98 ? -1.731 -3.637 -7.149 1.00 92.50 98 SER A C 1
ATOM 769 O O . SER A 1 98 ? -2.776 -3.301 -7.705 1.00 92.50 98 SER A O 1
ATOM 771 N N . VAL A 1 99 ? -1.697 -4.580 -6.215 1.00 94.75 99 VAL A N 1
ATOM 772 C CA . VAL A 1 99 ? -2.861 -5.126 -5.524 1.00 94.75 99 VAL A CA 1
ATOM 773 C C . VAL A 1 99 ? -2.533 -5.137 -4.044 1.00 94.75 99 VAL A C 1
ATOM 775 O O . VAL A 1 99 ? -1.489 -5.654 -3.639 1.00 94.75 99 VAL A O 1
ATOM 778 N N . LEU A 1 100 ? -3.433 -4.632 -3.210 1.00 98.00 100 LEU A N 1
ATOM 779 C CA . LEU A 1 100 ? -3.266 -4.737 -1.769 1.00 98.00 100 LEU A CA 1
ATOM 780 C C . LEU A 1 100 ? -3.893 -6.032 -1.253 1.00 98.00 100 LEU A C 1
ATOM 782 O O . LEU A 1 100 ? -5.115 -6.177 -1.220 1.00 98.00 100 LEU A O 1
ATOM 786 N N . ALA A 1 101 ? -3.065 -6.969 -0.803 1.00 97.94 101 ALA A N 1
ATOM 787 C CA . ALA A 1 101 ? -3.543 -8.093 -0.016 1.00 97.94 101 ALA A CA 1
ATOM 788 C C . ALA A 1 101 ? -3.640 -7.701 1.461 1.00 97.94 101 ALA A C 1
ATOM 790 O O . ALA A 1 101 ? -2.792 -6.971 1.981 1.00 97.94 101 ALA A O 1
ATOM 791 N N . PHE A 1 102 ? -4.641 -8.224 2.164 1.00 97.94 102 PHE A N 1
ATOM 792 C CA . PHE A 1 102 ? -4.655 -8.166 3.618 1.00 97.94 102 PHE A CA 1
ATOM 793 C C . PHE A 1 102 ? -5.170 -9.449 4.261 1.00 97.94 102 PHE A C 1
ATOM 795 O O . PHE A 1 102 ? -5.941 -10.201 3.668 1.00 97.94 102 PHE A O 1
ATOM 802 N N . ILE A 1 103 ? -4.709 -9.704 5.484 1.00 96.81 103 ILE A N 1
ATOM 803 C CA . ILE A 1 103 ? -5.044 -10.890 6.276 1.00 96.81 103 ILE A CA 1
ATOM 804 C C . ILE A 1 103 ? -5.606 -10.430 7.613 1.00 96.81 103 ILE A C 1
ATOM 806 O O . ILE A 1 103 ? -4.910 -9.727 8.346 1.00 96.81 103 ILE A O 1
ATOM 810 N N . ASN A 1 104 ? -6.820 -10.850 7.950 1.00 96.81 104 ASN A N 1
ATOM 811 C CA . ASN A 1 104 ? -7.442 -10.610 9.253 1.00 96.81 104 ASN A CA 1
ATOM 812 C C . ASN A 1 104 ? -8.041 -11.918 9.813 1.00 96.81 104 ASN A C 1
ATOM 814 O O . ASN A 1 104 ? -7.695 -13.009 9.356 1.00 96.81 104 ASN A O 1
ATOM 818 N N . ASP A 1 105 ? -8.905 -11.823 10.826 1.00 96.06 105 ASP A N 1
ATOM 819 C CA . ASP A 1 105 ? -9.537 -13.001 11.437 1.00 96.06 105 ASP A CA 1
ATOM 820 C C . ASP A 1 105 ? -10.473 -13.748 10.477 1.00 96.06 105 ASP A C 1
ATOM 822 O O . ASP A 1 105 ? -10.585 -14.977 10.542 1.00 96.06 105 ASP A O 1
ATOM 826 N N . ASP A 1 106 ? -11.081 -13.027 9.536 1.00 97.00 106 ASP A N 1
ATOM 827 C CA . ASP A 1 106 ? -12.050 -13.574 8.595 1.00 97.00 106 ASP A CA 1
ATOM 828 C C . ASP A 1 106 ? -11.400 -14.306 7.426 1.00 97.00 106 ASP A C 1
ATOM 830 O O . ASP A 1 106 ? -12.056 -15.163 6.833 1.00 97.00 106 ASP A O 1
ATOM 834 N N . GLY A 1 107 ? -10.147 -14.008 7.073 1.00 97.19 107 GLY A N 1
ATOM 835 C CA . GLY A 1 107 ? -9.537 -14.582 5.878 1.00 97.19 107 GLY A CA 1
ATOM 836 C C . GLY A 1 107 ? -8.366 -13.807 5.292 1.00 97.19 107 GLY A C 1
ATOM 837 O O . GLY A 1 107 ? -7.792 -12.911 5.914 1.00 97.19 107 GLY A O 1
ATOM 838 N N . ILE A 1 108 ? -8.050 -14.165 4.047 1.00 97.69 108 ILE A N 1
ATOM 839 C CA . ILE A 1 108 ? -7.160 -13.406 3.166 1.00 97.69 108 ILE A CA 1
ATOM 840 C C . ILE A 1 108 ? -8.007 -12.748 2.082 1.00 97.69 108 ILE A C 1
ATOM 842 O O . ILE A 1 108 ? -8.853 -13.396 1.456 1.00 97.69 108 ILE A O 1
ATOM 846 N N . PHE A 1 109 ? -7.741 -11.473 1.839 1.00 98.44 109 PHE A N 1
ATOM 847 C CA . PHE A 1 109 ? -8.481 -10.632 0.916 1.00 98.44 109 PHE A CA 1
ATOM 848 C C . PHE A 1 109 ? -7.531 -9.928 -0.044 1.00 98.44 109 PHE A C 1
ATOM 850 O O . PHE A 1 109 ? -6.396 -9.619 0.314 1.00 98.44 109 PHE A O 1
ATOM 857 N N . LEU A 1 110 ? -8.014 -9.649 -1.251 1.00 98.38 110 LEU A N 1
ATOM 858 C CA . LEU A 1 110 ? -7.355 -8.800 -2.235 1.00 98.38 110 LEU A CA 1
ATOM 859 C C . LEU A 1 110 ? -8.242 -7.585 -2.498 1.00 98.38 110 LEU A C 1
ATOM 861 O O . LEU A 1 110 ? -9.365 -7.737 -2.981 1.00 98.38 110 LEU A O 1
ATOM 865 N N . TYR A 1 111 ? -7.731 -6.396 -2.207 1.00 98.44 111 TYR A N 1
ATOM 866 C CA . TYR A 1 111 ? -8.3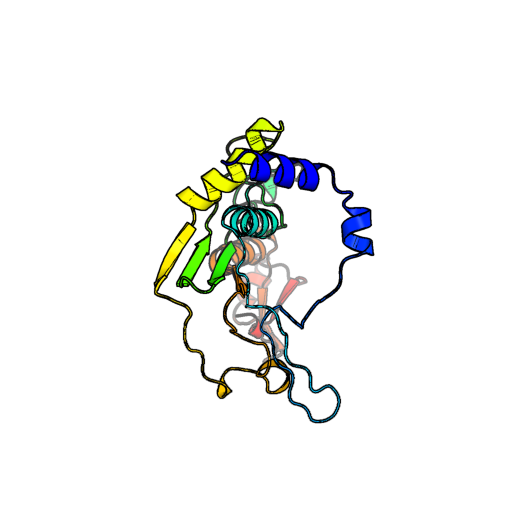26 -5.117 -2.571 1.00 98.44 111 TYR A CA 1
ATOM 867 C C . TYR A 1 111 ? -7.751 -4.658 -3.917 1.00 98.44 111 TYR A C 1
ATOM 869 O O . TYR A 1 111 ? -6.535 -4.564 -4.076 1.00 98.44 111 TYR A O 1
ATOM 877 N N . LYS A 1 112 ? -8.632 -4.432 -4.899 1.00 96.81 112 LYS A N 1
ATOM 878 C CA . LYS A 1 112 ? -8.288 -4.085 -6.291 1.00 96.81 112 LYS A CA 1
ATOM 879 C C . LYS A 1 112 ? -9.111 -2.886 -6.773 1.00 96.81 112 LYS A C 1
ATOM 881 O O . LYS A 1 112 ? -10.116 -3.079 -7.468 1.00 96.81 112 LYS A O 1
ATOM 886 N N . PRO A 1 113 ? -8.747 -1.655 -6.383 1.00 96.06 113 PRO A N 1
ATOM 887 C CA . PRO A 1 113 ? -9.564 -0.483 -6.660 1.00 96.06 113 PRO A CA 1
ATOM 888 C C . PRO A 1 113 ? -9.736 -0.239 -8.168 1.00 96.06 113 PRO A C 1
ATOM 890 O O . PRO A 1 113 ? -8.826 -0.516 -8.955 1.00 96.06 113 PRO A O 1
ATOM 893 N N . PRO A 1 114 ? -10.883 0.314 -8.595 1.00 96.31 114 PRO A N 1
ATOM 894 C CA . PRO A 1 114 ? -11.156 0.576 -10.004 1.00 96.31 114 PRO A CA 1
ATOM 895 C C . PRO A 1 114 ? -10.253 1.688 -10.549 1.00 96.31 114 PRO A C 1
ATOM 897 O O . PRO A 1 114 ? -9.575 2.386 -9.794 1.00 96.31 114 PRO A O 1
ATOM 900 N N . ALA A 1 115 ? -10.263 1.882 -11.867 1.00 95.38 115 ALA A N 1
ATOM 901 C CA . ALA A 1 115 ? -9.669 3.068 -12.476 1.00 95.38 115 ALA A CA 1
ATOM 902 C C . ALA A 1 115 ? -10.393 4.348 -12.019 1.00 95.38 115 ALA A C 1
ATOM 904 O O . ALA A 1 115 ? -11.579 4.319 -11.680 1.00 95.38 115 ALA A O 1
ATOM 905 N N . ALA A 1 116 ? -9.678 5.470 -12.028 1.00 96.31 116 ALA A N 1
ATOM 906 C CA . ALA A 1 116 ? -10.259 6.778 -11.763 1.00 96.31 116 ALA A CA 1
ATOM 907 C C . ALA A 1 116 ? -11.298 7.164 -12.822 1.00 96.31 116 ALA A C 1
ATOM 909 O O . ALA A 1 116 ? -11.133 6.911 -14.014 1.00 96.31 116 ALA A O 1
ATOM 910 N N . THR A 1 117 ? -12.360 7.815 -12.365 1.00 95.94 117 THR A N 1
ATOM 911 C CA . THR A 1 117 ? -13.514 8.243 -13.167 1.00 95.94 117 THR A CA 1
ATOM 912 C C . THR A 1 117 ? -13.600 9.761 -13.303 1.00 95.94 117 THR A C 1
ATOM 914 O O . THR A 1 117 ? -14.335 10.279 -14.141 1.00 95.94 117 THR A O 1
ATOM 917 N N . GLN A 1 118 ? -12.846 10.492 -12.482 1.00 95.94 118 GLN A N 1
ATOM 918 C CA . GLN A 1 118 ? -12.848 11.949 -12.426 1.00 95.94 118 GLN A CA 1
ATOM 919 C C . GLN A 1 118 ? -11.521 12.476 -11.878 1.00 95.94 118 GLN A C 1
ATOM 921 O O . GLN A 1 118 ? -10.740 11.747 -11.276 1.00 95.94 118 GLN A O 1
ATOM 926 N N . LEU A 1 119 ? -11.291 13.779 -12.044 1.00 95.88 119 LEU A N 1
ATOM 927 C CA . LEU A 1 119 ? -10.044 14.445 -11.660 1.00 95.88 119 LEU A CA 1
ATOM 928 C C . LEU A 1 119 ? -9.694 14.302 -10.168 1.00 95.88 119 LEU A C 1
ATOM 930 O O . LEU A 1 119 ? -8.532 14.156 -9.825 1.00 95.88 119 LEU A O 1
ATOM 934 N N . VAL A 1 120 ? -10.701 14.308 -9.294 1.00 97.00 120 VAL A N 1
ATOM 935 C CA . VAL A 1 120 ? -10.564 14.082 -7.847 1.00 97.00 120 VAL A CA 1
ATOM 936 C C . VAL A 1 120 ? -11.731 13.210 -7.412 1.00 97.00 120 VAL A C 1
ATOM 938 O O . VAL A 1 120 ? -12.881 13.581 -7.650 1.00 97.00 120 VAL A O 1
ATOM 941 N N . GLU A 1 121 ? -11.465 12.057 -6.800 1.00 97.00 121 GLU A N 1
ATOM 942 C CA . GLU A 1 121 ? -12.528 11.096 -6.475 1.00 97.00 121 GLU A CA 1
ATOM 943 C C . GLU A 1 121 ? -13.373 11.501 -5.264 1.00 97.00 121 GLU A C 1
ATOM 945 O O . GLU A 1 121 ? -14.596 11.307 -5.250 1.00 97.00 121 GLU A O 1
ATOM 950 N N . ILE A 1 122 ? -12.724 12.112 -4.272 1.00 96.56 122 ILE A N 1
ATOM 951 C CA . ILE A 1 122 ? -13.333 12.553 -3.017 1.00 96.56 122 ILE A CA 1
ATOM 952 C C . ILE A 1 122 ? -13.228 14.075 -2.934 1.00 96.56 122 ILE A C 1
ATOM 954 O O . ILE A 1 122 ? -12.203 14.603 -2.506 1.00 96.56 122 ILE A O 1
ATOM 958 N N . LYS A 1 123 ? -14.270 14.784 -3.384 1.00 95.25 123 LYS A N 1
ATOM 959 C CA . LYS A 1 123 ? -14.310 16.256 -3.430 1.00 95.25 123 LYS A CA 1
ATOM 960 C C . LYS A 1 123 ? -15.065 16.835 -2.243 1.00 95.25 123 LYS A C 1
ATOM 962 O O . LYS A 1 123 ? -14.638 17.836 -1.673 1.00 95.25 123 LYS A O 1
ATOM 967 N N . THR A 1 124 ? -16.180 16.213 -1.873 1.00 95.50 124 THR A N 1
ATOM 968 C CA . THR A 1 124 ? -17.047 16.682 -0.785 1.00 95.50 124 THR A CA 1
ATOM 969 C C . THR A 1 124 ? -17.099 15.673 0.369 1.00 95.50 124 THR A C 1
ATOM 971 O O . THR A 1 124 ? -16.677 14.523 0.215 1.00 95.50 124 THR A O 1
ATOM 974 N N . PRO A 1 125 ? -17.602 16.065 1.555 1.00 93.81 125 PRO A N 1
ATOM 975 C CA . PRO A 1 125 ? -17.852 15.127 2.649 1.00 93.81 125 PRO A CA 1
ATOM 976 C C . PRO A 1 125 ? -18.709 13.917 2.252 1.00 93.81 125 PRO A C 1
ATOM 978 O O . PRO A 1 125 ? -18.452 12.807 2.712 1.00 93.81 125 PRO A O 1
ATOM 981 N N . GLU A 1 126 ? -19.683 14.100 1.362 1.00 93.12 126 GLU A N 1
ATOM 982 C CA . GLU A 1 126 ? -20.566 13.035 0.877 1.00 93.12 126 GLU A CA 1
ATOM 983 C C . GLU A 1 126 ? -19.797 11.991 0.057 1.00 93.12 126 GLU A C 1
ATOM 985 O O . GLU A 1 126 ? -20.070 10.793 0.172 1.00 93.12 126 GLU A O 1
ATOM 990 N N . ASP A 1 127 ? -18.783 12.419 -0.703 1.00 95.62 127 ASP A N 1
ATOM 991 C CA . ASP A 1 127 ? -17.942 11.519 -1.493 1.00 95.62 127 ASP A CA 1
ATOM 992 C C . ASP A 1 127 ? -17.097 10.574 -0.629 1.00 95.62 127 ASP A C 1
ATOM 994 O O . ASP A 1 127 ? -16.635 9.547 -1.123 1.00 95.62 127 ASP A O 1
ATOM 998 N N . ARG A 1 128 ? -16.897 10.865 0.664 1.00 95.00 128 ARG A N 1
ATOM 999 C CA . ARG A 1 128 ? -16.110 10.006 1.571 1.00 95.00 128 ARG A CA 1
ATOM 1000 C C . ARG A 1 128 ? -16.698 8.598 1.681 1.00 95.00 128 ARG A C 1
ATOM 1002 O O . ARG A 1 128 ? -15.960 7.639 1.897 1.00 95.00 128 ARG A O 1
ATOM 1009 N N . LEU A 1 129 ? -18.008 8.455 1.460 1.00 92.12 129 LEU A N 1
ATOM 1010 C CA . LEU A 1 129 ? -18.695 7.161 1.404 1.00 92.12 129 LEU A CA 1
ATOM 1011 C C . LEU A 1 129 ? -18.179 6.258 0.275 1.00 92.12 129 LEU A C 1
ATOM 1013 O O . LEU A 1 129 ? -18.224 5.035 0.415 1.00 92.12 129 LEU A O 1
ATOM 1017 N N . LYS A 1 130 ? -17.611 6.838 -0.792 1.00 95.69 130 LYS A N 1
ATOM 1018 C CA . LYS A 1 130 ? -17.009 6.075 -1.891 1.00 95.69 130 LYS A CA 1
ATOM 1019 C C . LYS A 1 130 ? -15.882 5.169 -1.413 1.00 95.69 130 LYS A C 1
ATOM 1021 O O . LYS A 1 130 ? -15.702 4.113 -2.001 1.00 95.69 130 LYS A O 1
ATOM 1026 N N . ILE A 1 131 ? -15.159 5.524 -0.345 1.00 97.31 131 ILE A N 1
ATOM 1027 C CA . ILE A 1 131 ? -14.102 4.669 0.225 1.00 97.31 131 ILE A CA 1
ATOM 1028 C C . ILE A 1 131 ? -14.679 3.306 0.618 1.00 97.31 131 ILE A C 1
ATOM 1030 O O . ILE A 1 131 ? -14.164 2.264 0.212 1.00 97.31 131 ILE A O 1
ATOM 1034 N N . LEU A 1 132 ? -15.786 3.320 1.360 1.00 96.50 132 LEU A N 1
ATOM 1035 C CA . LEU A 1 132 ? -16.447 2.106 1.823 1.00 96.50 132 LEU A CA 1
ATOM 1036 C C . LEU A 1 132 ? -17.120 1.352 0.669 1.00 96.50 132 LEU A C 1
ATOM 1038 O O . LEU A 1 132 ? -17.040 0.126 0.602 1.00 96.50 132 LEU A O 1
ATOM 1042 N N . ASP A 1 133 ? -17.746 2.072 -0.264 1.00 96.69 133 ASP A N 1
ATOM 1043 C CA . ASP A 1 133 ? -18.394 1.456 -1.426 1.00 96.69 133 ASP A CA 1
ATOM 1044 C C . ASP A 1 133 ? -17.384 0.781 -2.360 1.00 96.69 133 ASP A C 1
ATOM 1046 O O . ASP A 1 133 ? -17.626 -0.333 -2.829 1.00 96.69 133 ASP A O 1
ATOM 1050 N N . VAL A 1 134 ? -16.239 1.425 -2.607 1.00 97.81 134 VAL A N 1
ATOM 1051 C CA . VAL A 1 134 ? -15.137 0.844 -3.378 1.00 97.81 134 VAL A CA 1
ATOM 1052 C C . VAL A 1 134 ? -14.588 -0.371 -2.646 1.00 97.81 134 VAL A C 1
ATOM 1054 O O . VAL A 1 134 ? -14.474 -1.424 -3.263 1.00 97.81 134 VAL A O 1
ATOM 1057 N N . TYR A 1 135 ? -14.317 -0.275 -1.342 1.00 98.38 135 TYR A N 1
ATOM 1058 C CA . TYR A 1 135 ? -13.868 -1.418 -0.545 1.00 98.38 135 TYR A CA 1
ATOM 1059 C C . TYR A 1 135 ? -14.804 -2.624 -0.688 1.00 98.38 135 TYR A C 1
ATOM 1061 O O . TYR A 1 135 ? -14.348 -3.709 -1.036 1.00 98.38 135 TYR A O 1
ATOM 1069 N N . ARG A 1 136 ? -16.116 -2.443 -0.522 1.00 97.94 136 ARG A N 1
ATOM 1070 C CA . ARG A 1 136 ? -17.091 -3.544 -0.622 1.00 97.94 136 ARG A CA 1
ATOM 1071 C C . ARG A 1 136 ? -17.178 -4.160 -2.016 1.00 97.94 136 ARG A C 1
ATOM 1073 O O . ARG A 1 136 ? -17.319 -5.371 -2.133 1.00 97.94 136 ARG A O 1
ATOM 1080 N N . LYS A 1 137 ? -17.123 -3.339 -3.069 1.00 98.31 137 LYS A N 1
ATOM 1081 C CA . LYS A 1 137 ? -17.250 -3.801 -4.464 1.00 98.31 137 LYS A CA 1
ATOM 1082 C C . LYS A 1 137 ? -15.962 -4.406 -5.019 1.00 98.31 137 LYS A C 1
ATOM 1084 O O . LYS A 1 137 ? -16.025 -5.245 -5.911 1.00 98.31 137 LYS A O 1
ATOM 1089 N N . HIS A 1 138 ? -14.813 -3.956 -4.521 1.00 98.19 138 HIS A N 1
ATOM 1090 C CA . HIS A 1 138 ? -13.497 -4.242 -5.094 1.00 98.19 138 HIS A CA 1
ATOM 1091 C C . HIS A 1 138 ? -12.568 -5.020 -4.159 1.00 98.19 138 HIS A C 1
ATOM 1093 O O . HIS A 1 138 ? -11.375 -5.142 -4.437 1.00 98.19 138 HIS A O 1
ATOM 1099 N N . THR A 1 139 ? -13.102 -5.568 -3.069 1.00 98.50 139 THR A N 1
ATOM 1100 C CA . THR A 1 139 ? -12.386 -6.521 -2.221 1.00 98.50 139 THR A CA 1
ATOM 1101 C C . THR A 1 139 ? -12.923 -7.917 -2.467 1.00 98.50 139 THR A C 1
ATOM 1103 O O . THR A 1 139 ? -14.115 -8.171 -2.306 1.00 98.50 139 THR A O 1
ATOM 1106 N N . VAL A 1 140 ? -12.035 -8.839 -2.828 1.00 97.88 140 VAL A N 1
ATOM 1107 C CA . VAL A 1 140 ? -12.364 -10.255 -2.987 1.00 97.88 140 VAL A CA 1
ATOM 1108 C C . VAL A 1 140 ? -11.689 -11.067 -1.893 1.00 97.88 140 VAL A C 1
ATOM 1110 O O . VAL A 1 140 ? -10.502 -10.910 -1.621 1.00 97.88 140 VAL A O 1
ATOM 1113 N N . ARG A 1 141 ? -12.454 -11.949 -1.261 1.00 97.88 141 ARG A N 1
ATOM 1114 C CA . ARG A 1 141 ? -11.950 -12.936 -0.308 1.00 97.88 141 ARG A CA 1
ATOM 1115 C C . ARG A 1 141 ? -11.409 -14.134 -1.081 1.00 97.88 141 ARG A C 1
ATOM 1117 O O . ARG A 1 141 ? -12.118 -14.677 -1.922 1.00 97.88 141 ARG A O 1
ATOM 1124 N N . ILE A 1 142 ? -10.166 -14.524 -0.810 1.00 97.50 142 ILE A N 1
ATOM 1125 C CA . ILE A 1 142 ? -9.492 -15.630 -1.512 1.00 97.50 142 ILE A CA 1
ATOM 1126 C C . ILE A 1 142 ? -9.231 -16.844 -0.618 1.00 97.50 142 ILE A C 1
ATOM 1128 O O . ILE A 1 142 ? -9.090 -17.952 -1.125 1.00 97.50 142 ILE A O 1
ATOM 1132 N N . VAL A 1 143 ? -9.175 -16.650 0.701 1.00 96.94 143 VAL A N 1
ATOM 1133 C CA . VAL A 1 143 ? -9.022 -17.730 1.684 1.00 96.94 143 VAL A CA 1
ATOM 1134 C C . VAL A 1 143 ? -9.943 -17.456 2.860 1.00 96.94 143 VAL A C 1
ATOM 1136 O O . VAL A 1 143 ? -10.051 -16.316 3.314 1.00 96.94 143 VAL A O 1
ATOM 1139 N N . ASP A 1 144 ? -10.579 -18.512 3.359 1.00 96.50 144 ASP A N 1
ATOM 1140 C CA . ASP A 1 144 ? -11.420 -18.455 4.543 1.00 96.50 144 ASP A CA 1
ATOM 1141 C C . ASP A 1 144 ? -10.618 -18.584 5.832 1.00 96.50 144 ASP A C 1
ATOM 1143 O O . ASP A 1 144 ? -9.818 -19.507 5.979 1.00 96.50 144 ASP A O 1
ATOM 1147 N N . LYS A 1 145 ? -10.959 -17.730 6.803 1.00 95.44 145 LYS A N 1
ATOM 1148 C CA . LYS A 1 145 ? -10.392 -17.670 8.155 1.00 95.44 145 LYS A CA 1
ATOM 1149 C C . LYS A 1 145 ? -8.912 -17.288 8.166 1.00 95.44 145 LYS A C 1
ATOM 1151 O O . LYS A 1 145 ? -8.181 -17.451 7.189 1.00 95.44 145 LYS A O 1
ATOM 1156 N N . ARG A 1 146 ? -8.449 -16.787 9.311 1.00 94.25 146 ARG A N 1
ATOM 1157 C CA . ARG A 1 146 ? -7.026 -16.512 9.525 1.00 94.25 146 ARG A CA 1
ATOM 1158 C C . ARG A 1 146 ? -6.178 -17.762 9.233 1.00 94.25 146 ARG A C 1
ATOM 1160 O O . ARG A 1 146 ? -6.374 -18.788 9.896 1.00 94.25 146 ARG A O 1
ATOM 1167 N N . PRO A 1 147 ? -5.204 -17.689 8.306 1.00 92.50 147 PRO A N 1
ATOM 1168 C CA . PRO A 1 147 ? -4.328 -18.814 8.015 1.00 92.50 147 PRO A CA 1
ATOM 1169 C C . PRO A 1 147 ? -3.456 -19.135 9.232 1.00 92.50 147 PRO A C 1
ATOM 1171 O O . PRO A 1 147 ? -2.910 -18.238 9.876 1.00 92.50 147 PRO A O 1
ATOM 1174 N N . GLN A 1 148 ? -3.292 -20.423 9.533 1.00 90.25 148 GLN A N 1
ATOM 1175 C CA . GLN A 1 148 ? -2.351 -20.882 10.553 1.00 90.25 148 GLN A CA 1
ATOM 1176 C C . GLN A 1 148 ? -0.959 -20.986 9.929 1.00 90.25 148 GLN A C 1
ATOM 1178 O O . GLN A 1 148 ? -0.657 -21.929 9.203 1.00 90.25 148 GLN A O 1
ATOM 1183 N N . ILE A 1 149 ? -0.127 -19.974 10.177 1.00 89.06 149 ILE A N 1
ATOM 1184 C CA . ILE A 1 149 ? 1.238 -19.894 9.649 1.00 89.06 149 ILE A CA 1
ATOM 1185 C C . ILE A 1 149 ? 2.200 -20.438 10.716 1.00 89.06 149 ILE A C 1
ATOM 1187 O O . ILE A 1 149 ? 2.193 -19.908 11.830 1.00 89.06 149 ILE A O 1
ATOM 1191 N N . PRO A 1 150 ? 3.023 -21.460 10.412 1.00 90.31 150 PRO A N 1
ATOM 1192 C CA . PRO A 1 150 ? 3.896 -22.085 11.401 1.00 90.31 150 PRO A CA 1
ATOM 1193 C C . PRO A 1 150 ? 4.991 -21.129 11.890 1.00 90.31 150 PRO A C 1
ATOM 1195 O O . PRO A 1 150 ? 5.521 -20.329 11.121 1.00 90.31 150 PRO A O 1
ATOM 1198 N N . ASP A 1 151 ? 5.410 -21.274 13.150 1.00 86.38 151 ASP A N 1
ATOM 1199 C CA . ASP A 1 151 ? 6.419 -20.413 13.794 1.00 86.38 151 ASP A CA 1
ATOM 1200 C C . ASP A 1 151 ? 7.757 -20.332 13.042 1.00 86.38 151 ASP A C 1
ATOM 1202 O O . ASP A 1 151 ? 8.454 -19.315 13.105 1.00 86.38 151 ASP A O 1
ATOM 1206 N N . MET A 1 152 ? 8.123 -21.395 12.319 1.00 90.75 152 MET A N 1
ATOM 1207 C CA . MET A 1 152 ? 9.342 -21.454 11.506 1.00 90.75 152 MET A CA 1
ATOM 1208 C C . MET A 1 152 ? 9.323 -20.506 10.300 1.00 90.75 152 MET A C 1
ATOM 1210 O O . MET A 1 152 ? 10.388 -20.137 9.818 1.00 90.75 152 MET A O 1
ATOM 1214 N N . ALA A 1 153 ? 8.140 -20.078 9.843 1.00 91.25 153 ALA A N 1
ATOM 1215 C CA . ALA A 1 153 ? 8.005 -19.085 8.778 1.00 91.25 153 ALA A CA 1
ATOM 1216 C C . ALA A 1 153 ? 8.314 -17.656 9.260 1.00 91.25 153 ALA A C 1
ATOM 1218 O O . ALA A 1 153 ? 8.432 -16.738 8.451 1.00 91.25 153 ALA A O 1
ATOM 1219 N N . TRP A 1 154 ? 8.457 -17.456 10.575 1.00 90.50 154 TRP A N 1
ATOM 1220 C CA . TRP A 1 154 ? 8.706 -16.154 11.175 1.00 90.50 154 TRP A CA 1
ATOM 1221 C C . TRP A 1 154 ? 10.107 -16.059 11.772 1.00 90.50 154 TRP A C 1
ATOM 1223 O O . TRP A 1 154 ? 10.600 -16.978 12.441 1.00 90.50 154 TRP A O 1
ATOM 1233 N N . LEU A 1 155 ? 10.706 -14.875 11.622 1.00 92.62 155 LEU A N 1
ATOM 1234 C CA . LEU A 1 155 ? 11.867 -14.482 12.415 1.00 92.62 155 LEU A CA 1
ATOM 1235 C C . LEU A 1 155 ? 11.523 -14.595 13.904 1.00 92.62 155 LEU A C 1
ATOM 1237 O O . LEU A 1 155 ? 10.447 -14.175 14.338 1.00 92.62 155 LEU A O 1
ATOM 1241 N N . SER A 1 156 ? 12.448 -15.149 14.689 1.00 89.88 156 SER A N 1
ATOM 1242 C CA . SER A 1 156 ? 12.242 -15.447 16.112 1.00 89.88 156 SER A CA 1
ATOM 1243 C C . SER A 1 156 ? 11.764 -14.235 16.917 1.00 89.88 156 SER A C 1
ATOM 1245 O O . SER A 1 156 ? 10.887 -14.373 17.766 1.00 89.88 156 SER A O 1
ATOM 1247 N N . SER A 1 157 ? 12.258 -13.040 16.584 1.00 88.25 157 SER A N 1
ATOM 1248 C CA . SER A 1 157 ? 11.892 -11.768 17.215 1.00 88.25 157 SER A CA 1
ATOM 1249 C C . SER A 1 157 ? 10.434 -11.339 17.013 1.00 88.25 157 SER A C 1
ATOM 1251 O O . SER A 1 157 ? 9.968 -10.455 17.730 1.00 88.25 157 SER A O 1
ATOM 1253 N N . ASN A 1 158 ? 9.697 -11.952 16.080 1.00 89.81 158 ASN A N 1
ATOM 1254 C CA . ASN A 1 158 ? 8.310 -11.593 15.760 1.00 89.81 158 ASN A CA 1
ATOM 1255 C C . ASN A 1 158 ? 7.279 -12.626 16.243 1.00 89.81 158 ASN A C 1
ATOM 1257 O O . ASN A 1 158 ? 6.093 -12.305 16.319 1.00 89.81 158 ASN A O 1
ATOM 1261 N N . ARG A 1 159 ? 7.703 -13.845 16.609 1.00 88.50 159 ARG A N 1
ATOM 1262 C CA . ARG A 1 159 ? 6.806 -14.971 16.959 1.00 88.50 159 ARG A CA 1
ATOM 1263 C C . ARG A 1 159 ? 5.820 -14.653 18.089 1.00 88.50 159 ARG A C 1
ATOM 1265 O O . ARG A 1 159 ? 4.693 -15.140 18.096 1.00 88.50 159 ARG A O 1
ATOM 1272 N N . TRP A 1 160 ? 6.218 -13.795 19.027 1.00 87.56 160 TRP A N 1
ATOM 1273 C CA . TRP A 1 160 ? 5.392 -13.412 20.175 1.00 87.56 160 TRP A CA 1
ATOM 1274 C C . TRP A 1 160 ? 4.119 -12.642 19.785 1.00 87.56 160 TRP A C 1
ATOM 1276 O O . TRP A 1 160 ? 3.103 -12.769 20.464 1.00 87.56 160 TRP A O 1
ATOM 1286 N N . GLY A 1 161 ? 4.148 -11.873 18.691 1.00 87.19 161 GLY A N 1
ATOM 1287 C CA . GLY A 1 161 ? 3.079 -10.932 18.332 1.00 87.19 161 GLY A CA 1
ATOM 1288 C C . GLY A 1 161 ? 2.598 -11.011 16.883 1.00 87.19 161 GLY A C 1
ATOM 1289 O O . GLY A 1 161 ? 1.671 -10.291 16.512 1.00 87.19 161 GLY A O 1
ATOM 1290 N N . VAL A 1 162 ? 3.211 -11.855 16.054 1.00 88.94 162 VAL A N 1
ATOM 1291 C CA . VAL A 1 162 ? 2.781 -12.074 14.669 1.00 88.94 162 VAL A CA 1
ATOM 1292 C C . VAL A 1 162 ? 1.543 -12.973 14.610 1.00 88.94 162 VAL A C 1
ATOM 1294 O O . VAL A 1 162 ? 1.340 -13.838 15.460 1.00 88.94 162 VAL A O 1
ATOM 1297 N N . ASN A 1 163 ? 0.707 -12.742 13.599 1.00 89.75 163 ASN A N 1
ATOM 1298 C CA . ASN A 1 163 ? -0.500 -13.497 13.269 1.00 89.75 163 ASN A CA 1
ATOM 1299 C C . ASN A 1 163 ? -1.464 -13.789 14.439 1.00 89.75 163 ASN A C 1
ATOM 1301 O O . ASN A 1 163 ? -2.058 -14.864 14.498 1.00 89.75 163 ASN A O 1
ATOM 1305 N N . LYS A 1 164 ? -1.617 -12.847 15.380 1.00 90.75 164 LYS A N 1
ATOM 1306 C CA . LYS A 1 164 ? -2.559 -12.964 16.507 1.00 90.75 164 LYS A CA 1
ATOM 1307 C C . LYS A 1 164 ? -3.981 -12.577 16.100 1.00 90.75 164 LYS A C 1
ATOM 1309 O O . LYS A 1 164 ? -4.174 -11.826 15.146 1.00 90.75 164 LYS A O 1
ATOM 1314 N N . GLU A 1 165 ? -4.968 -13.070 16.837 1.00 92.50 165 GLU A N 1
ATOM 1315 C CA . GLU A 1 165 ? -6.365 -12.650 16.694 1.00 92.50 165 GLU A CA 1
ATOM 1316 C C . GLU A 1 165 ? -6.510 -11.127 16.861 1.00 92.50 165 GLU A C 1
ATOM 1318 O O . GLU A 1 165 ? -5.737 -10.494 17.588 1.00 92.50 165 GLU A O 1
ATOM 1323 N N . GLY A 1 166 ? -7.456 -10.518 16.147 1.00 93.38 166 GLY A N 1
ATOM 1324 C CA . GLY A 1 166 ? -7.697 -9.074 16.136 1.00 93.38 166 GLY A CA 1
ATOM 1325 C C . GLY A 1 166 ? -6.695 -8.264 15.311 1.00 93.38 166 GLY A C 1
ATOM 1326 O O . GLY A 1 166 ? -6.817 -7.046 15.210 1.00 93.38 166 GLY A O 1
ATOM 1327 N N . THR A 1 167 ? -5.686 -8.896 14.711 1.00 93.88 167 THR A N 1
ATOM 1328 C CA . THR A 1 167 ? -4.672 -8.186 13.913 1.00 93.88 167 THR A CA 1
ATOM 1329 C C . THR A 1 167 ? -5.059 -8.103 12.445 1.00 93.88 167 THR A C 1
ATOM 1331 O O . THR A 1 167 ? -5.812 -8.929 11.933 1.00 93.88 167 THR A O 1
ATOM 1334 N N . THR A 1 168 ? -4.503 -7.141 11.717 1.00 95.69 168 THR A N 1
ATOM 1335 C CA . THR A 1 168 ? -4.582 -7.126 10.254 1.00 95.69 168 THR A CA 1
ATOM 1336 C C . THR A 1 168 ? -3.194 -6.927 9.664 1.00 95.69 168 THR A C 1
ATOM 1338 O O . THR A 1 168 ? -2.476 -6.010 10.061 1.00 95.69 168 THR A O 1
ATOM 1341 N N . PHE A 1 169 ? -2.811 -7.796 8.730 1.00 92.69 169 PHE A N 1
ATOM 1342 C CA . PHE A 1 169 ? -1.579 -7.674 7.949 1.00 92.69 169 PHE A CA 1
ATOM 1343 C C . PHE A 1 169 ? -1.920 -7.082 6.598 1.00 92.69 169 PHE A C 1
ATOM 1345 O O . PHE A 1 169 ? -2.790 -7.621 5.931 1.00 92.69 169 PHE A O 1
ATOM 1352 N N . PHE A 1 170 ? -1.223 -6.027 6.191 1.00 96.81 170 PHE A N 1
ATOM 1353 C CA . PHE A 1 170 ? -1.315 -5.469 4.845 1.00 96.81 170 PHE A CA 1
ATOM 1354 C C . PHE A 1 170 ? -0.046 -5.822 4.075 1.00 96.81 170 PHE A C 1
ATOM 1356 O O . PHE A 1 170 ? 1.063 -5.659 4.589 1.00 96.81 170 PHE A O 1
ATOM 1363 N N . LEU A 1 171 ? -0.218 -6.331 2.861 1.00 95.62 171 LEU A N 1
ATOM 1364 C CA . LEU A 1 171 ? 0.837 -6.851 2.004 1.00 95.62 171 LEU A CA 1
ATOM 1365 C C . LEU 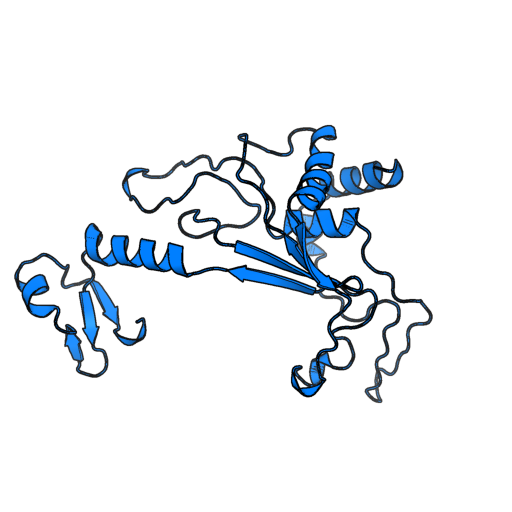A 1 171 ? 0.623 -6.291 0.591 1.00 95.62 171 LEU A C 1
ATOM 1367 O O . LEU A 1 171 ? -0.292 -6.741 -0.102 1.00 95.62 171 LEU A O 1
ATOM 1371 N N . PRO A 1 172 ? 1.423 -5.310 0.145 1.00 95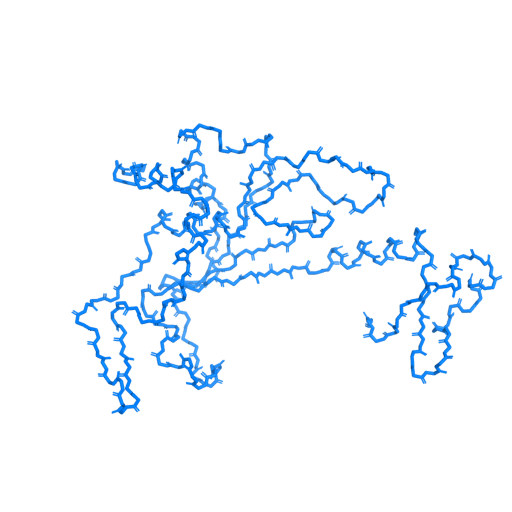.25 172 PRO A N 1
ATOM 1372 C CA . PRO A 1 172 ? 1.385 -4.897 -1.248 1.00 95.25 172 PRO A CA 1
ATOM 1373 C C . PRO A 1 172 ? 1.938 -6.028 -2.123 1.00 95.25 172 PRO A C 1
ATOM 1375 O O . PRO A 1 172 ? 3.022 -6.554 -1.866 1.00 95.25 172 PRO A O 1
ATOM 1378 N N . ILE A 1 173 ? 1.191 -6.396 -3.156 1.00 95.12 173 ILE A N 1
ATOM 1379 C CA . ILE A 1 173 ? 1.615 -7.309 -4.216 1.00 95.12 173 ILE A CA 1
ATOM 1380 C C . ILE A 1 173 ? 1.793 -6.456 -5.467 1.00 95.12 173 ILE A C 1
ATOM 1382 O O . ILE A 1 173 ? 0.859 -5.776 -5.883 1.00 95.12 173 ILE A O 1
ATOM 1386 N N . ILE A 1 174 ? 2.992 -6.468 -6.045 1.00 92.88 174 ILE A N 1
ATOM 1387 C CA . ILE A 1 174 ? 3.336 -5.654 -7.213 1.00 92.88 174 ILE A CA 1
ATOM 1388 C C . ILE A 1 174 ? 3.691 -6.599 -8.356 1.00 92.88 174 ILE A C 1
ATOM 1390 O O . ILE A 1 174 ? 4.641 -7.376 -8.239 1.00 92.88 174 ILE A O 1
ATOM 1394 N N . ASP A 1 175 ? 2.937 -6.536 -9.452 1.00 91.81 175 ASP A N 1
ATOM 1395 C CA . ASP A 1 175 ? 3.255 -7.276 -10.673 1.00 91.81 175 ASP A CA 1
ATOM 1396 C C . ASP A 1 175 ? 4.230 -6.478 -11.541 1.00 91.81 175 ASP A C 1
ATOM 1398 O O . ASP A 1 175 ? 3.838 -5.669 -12.379 1.00 91.81 175 ASP A O 1
ATOM 1402 N N . VAL A 1 176 ? 5.523 -6.734 -11.368 1.00 90.81 176 VAL A N 1
ATOM 1403 C CA . VAL A 1 176 ? 6.590 -6.044 -12.106 1.00 90.81 176 VAL A CA 1
ATOM 1404 C C . VAL A 1 176 ? 6.612 -6.352 -13.605 1.00 90.81 176 VAL A C 1
ATOM 1406 O O . VAL A 1 176 ? 7.340 -5.686 -14.330 1.00 90.81 176 VAL A O 1
ATOM 1409 N N . THR A 1 177 ? 5.829 -7.316 -14.097 1.00 90.62 177 THR A N 1
ATOM 1410 C CA . THR A 1 177 ? 5.920 -7.807 -15.481 1.00 90.62 177 THR A CA 1
ATOM 1411 C C . THR A 1 177 ? 5.636 -6.711 -16.503 1.00 90.62 177 THR A C 1
ATOM 1413 O O . THR A 1 177 ? 6.447 -6.481 -17.398 1.00 90.62 177 THR A O 1
ATOM 1416 N N . ALA A 1 178 ? 4.501 -6.016 -16.371 1.00 86.31 178 ALA A N 1
ATOM 1417 C CA . ALA A 1 178 ? 4.099 -4.978 -17.323 1.00 86.31 178 ALA A CA 1
ATOM 1418 C C . ALA A 1 178 ? 5.096 -3.813 -17.342 1.00 86.31 178 ALA A C 1
ATOM 1420 O O . ALA A 1 178 ? 5.490 -3.349 -18.410 1.00 86.31 178 ALA A O 1
ATOM 1421 N N . GLU A 1 179 ? 5.549 -3.394 -16.160 1.00 90.62 179 GLU A N 1
ATOM 1422 C CA . GLU A 1 179 ? 6.524 -2.317 -16.017 1.00 90.62 179 GLU A CA 1
ATOM 1423 C C . GLU A 1 179 ? 7.890 -2.707 -16.579 1.00 90.62 179 GLU A C 1
ATOM 1425 O O . GLU A 1 179 ? 8.524 -1.921 -17.274 1.00 90.62 179 GLU A O 1
ATOM 1430 N N . TYR A 1 180 ? 8.329 -3.937 -16.323 1.00 90.12 180 TYR A N 1
ATOM 1431 C CA . TYR A 1 180 ? 9.594 -4.436 -16.835 1.00 90.12 180 TYR A CA 1
ATOM 1432 C C . TYR A 1 180 ? 9.567 -4.523 -18.361 1.00 90.12 180 TYR A C 1
ATOM 1434 O O . TYR A 1 180 ? 10.474 -4.012 -19.007 1.00 90.12 180 TYR A O 1
ATOM 1442 N N . ILE A 1 181 ? 8.499 -5.066 -18.959 1.00 90.12 181 ILE A N 1
ATOM 1443 C CA . ILE A 1 181 ? 8.331 -5.077 -20.423 1.00 90.12 181 ILE A CA 1
ATOM 1444 C C . ILE A 1 181 ? 8.357 -3.651 -20.983 1.00 90.12 181 ILE A C 1
ATOM 1446 O O . ILE A 1 181 ? 9.064 -3.395 -21.957 1.00 90.12 181 ILE A O 1
ATOM 1450 N N . ASN A 1 182 ? 7.625 -2.723 -20.363 1.00 89.88 182 ASN A N 1
ATOM 1451 C CA . ASN A 1 182 ? 7.594 -1.320 -20.769 1.00 89.88 182 ASN A CA 1
ATOM 1452 C C . ASN A 1 182 ? 8.995 -0.689 -20.728 1.00 89.88 182 ASN A C 1
ATOM 1454 O O . ASN A 1 182 ? 9.434 -0.073 -21.699 1.00 89.88 182 ASN A O 1
ATOM 1458 N N . PHE A 1 183 ? 9.738 -0.930 -19.646 1.00 89.31 183 PHE A N 1
ATOM 1459 C CA . PHE A 1 183 ? 11.116 -0.480 -19.505 1.00 89.31 183 PHE A CA 1
ATOM 1460 C C . PHE A 1 183 ? 12.043 -1.091 -20.561 1.00 89.31 183 PHE A C 1
ATOM 1462 O O . PHE A 1 183 ? 12.843 -0.364 -21.137 1.00 89.31 183 PHE A O 1
ATOM 1469 N N . LEU A 1 184 ? 11.929 -2.386 -20.875 1.00 89.44 184 LEU A N 1
ATOM 1470 C CA . LEU A 1 184 ? 12.759 -3.015 -21.910 1.00 89.44 184 LEU A CA 1
ATOM 1471 C C . LEU A 1 184 ? 12.494 -2.440 -23.305 1.00 89.44 184 LEU A C 1
ATOM 1473 O O . LEU A 1 184 ? 13.434 -2.232 -24.072 1.00 89.44 184 LEU A O 1
ATOM 1477 N N . LEU A 1 185 ? 11.231 -2.159 -23.634 1.00 88.94 185 LEU A N 1
ATOM 1478 C CA . LEU A 1 185 ? 10.871 -1.518 -24.901 1.00 88.94 185 LEU A CA 1
ATOM 1479 C C . LEU A 1 185 ? 11.420 -0.092 -24.985 1.00 88.94 185 LEU A C 1
ATOM 1481 O O . LEU A 1 185 ? 11.936 0.301 -26.030 1.00 88.94 185 LEU A O 1
ATOM 1485 N N . PHE A 1 186 ? 11.348 0.657 -23.885 1.00 88.19 186 PHE A N 1
ATOM 1486 C CA . PHE A 1 186 ? 11.918 1.997 -23.787 1.00 88.19 186 PHE A CA 1
ATOM 1487 C C . PHE A 1 186 ? 13.449 1.973 -23.907 1.00 88.19 186 PHE A C 1
ATOM 1489 O O . PHE A 1 186 ? 14.012 2.598 -24.804 1.00 88.19 186 PHE A O 1
ATOM 1496 N N . ALA A 1 187 ? 14.115 1.180 -23.066 1.00 88.69 187 ALA A N 1
ATOM 1497 C CA . ALA A 1 187 ? 15.567 1.082 -22.994 1.00 88.69 187 ALA A CA 1
ATOM 1498 C C . ALA A 1 187 ? 16.179 0.652 -24.332 1.00 88.69 187 ALA A C 1
ATOM 1500 O O . ALA A 1 187 ? 17.108 1.287 -24.813 1.00 88.69 187 ALA A O 1
ATOM 1501 N N . PHE A 1 188 ? 15.657 -0.399 -24.966 1.00 88.25 188 PHE A N 1
ATOM 1502 C CA . PHE A 1 188 ? 16.233 -0.909 -26.213 1.00 88.25 188 PHE A CA 1
ATOM 1503 C C . PHE A 1 188 ? 15.721 -0.193 -27.462 1.00 88.25 188 PHE A C 1
ATOM 1505 O O . PHE A 1 188 ? 16.452 -0.088 -28.445 1.00 88.25 188 PHE A O 1
ATOM 1512 N N . GLY A 1 189 ? 14.463 0.250 -27.457 1.00 85.38 189 GLY A N 1
ATOM 1513 C CA . GLY A 1 189 ? 13.812 0.816 -28.636 1.00 85.38 189 GLY A CA 1
ATOM 1514 C C . GLY A 1 189 ? 13.989 2.323 -28.785 1.00 85.38 189 GLY A C 1
ATOM 1515 O O . GLY A 1 189 ? 14.100 2.798 -29.912 1.00 85.38 189 GLY A O 1
ATOM 1516 N N . GLN A 1 190 ? 13.996 3.069 -27.678 1.00 85.50 190 GLN A N 1
ATOM 1517 C CA . GLN A 1 190 ? 14.091 4.532 -27.698 1.00 85.50 190 GLN A CA 1
ATOM 1518 C C . GLN A 1 190 ? 15.458 5.032 -27.241 1.00 85.50 190 GLN A C 1
ATOM 1520 O O . GLN A 1 190 ? 16.047 5.867 -27.919 1.00 85.50 190 GLN A O 1
ATOM 1525 N N . GLU A 1 191 ? 15.977 4.494 -26.137 1.00 87.00 191 GLU A N 1
ATOM 1526 C CA . GLU A 1 191 ? 17.261 4.930 -25.570 1.00 87.00 191 GLU A CA 1
ATOM 1527 C C . GLU A 1 191 ? 18.471 4.194 -26.171 1.00 87.00 191 GLU A C 1
ATOM 1529 O O . GLU A 1 191 ? 19.616 4.569 -25.942 1.00 87.00 191 GLU A O 1
ATOM 1534 N N . GLY A 1 192 ? 18.235 3.128 -26.941 1.00 89.62 192 GLY A N 1
ATOM 1535 C CA . GLY A 1 192 ? 19.291 2.389 -27.627 1.00 89.62 192 GLY A CA 1
ATOM 1536 C C . GLY A 1 192 ? 20.255 1.658 -26.688 1.00 89.62 192 GLY A C 1
ATOM 1537 O O . GLY A 1 192 ? 21.414 1.474 -27.039 1.00 89.62 192 GLY A O 1
ATOM 1538 N N . TYR A 1 193 ? 19.827 1.224 -25.505 1.00 92.25 193 TYR A N 1
ATOM 1539 C CA . TYR A 1 193 ? 20.697 0.484 -24.591 1.00 92.25 193 TYR A CA 1
ATOM 1540 C C . TYR A 1 193 ? 21.098 -0.859 -25.209 1.00 92.25 193 TYR A C 1
ATOM 1542 O O . TYR A 1 193 ? 20.289 -1.532 -25.846 1.00 92.25 193 TYR A O 1
ATOM 1550 N N . TYR A 1 194 ? 22.328 -1.309 -24.970 1.00 92.12 194 TYR A N 1
ATOM 1551 C CA . TYR A 1 194 ? 22.732 -2.678 -25.299 1.00 92.12 194 TYR A CA 1
ATOM 1552 C C . TYR A 1 194 ? 22.967 -3.514 -24.041 1.00 92.12 194 TYR A C 1
ATOM 1554 O O . TYR A 1 194 ? 23.276 -3.005 -22.966 1.00 92.12 194 TYR A O 1
ATOM 1562 N N . ILE A 1 195 ? 22.851 -4.835 -24.171 1.00 92.69 195 ILE A N 1
ATOM 1563 C CA . ILE A 1 195 ? 23.159 -5.755 -23.072 1.00 92.69 195 ILE A CA 1
ATOM 1564 C C . ILE A 1 195 ? 24.671 -5.995 -23.027 1.00 92.69 195 ILE A C 1
ATOM 1566 O O . ILE A 1 195 ? 25.266 -6.424 -24.021 1.00 92.69 195 ILE A O 1
ATOM 1570 N N . TYR A 1 196 ? 25.289 -5.744 -21.878 1.00 93.19 196 TYR A N 1
ATOM 1571 C CA . TYR A 1 196 ? 26.704 -5.979 -21.608 1.00 93.19 196 TYR A CA 1
ATOM 1572 C C . TYR A 1 196 ? 26.884 -7.212 -20.723 1.00 93.19 196 TYR A C 1
ATOM 1574 O O . TYR A 1 196 ? 26.322 -7.309 -19.633 1.00 93.19 196 TYR A O 1
ATOM 1582 N N . ASP A 1 197 ? 27.692 -8.162 -21.179 1.00 94.56 197 ASP A N 1
ATOM 1583 C CA . ASP A 1 197 ? 28.099 -9.307 -20.376 1.00 94.56 197 ASP A CA 1
ATOM 1584 C C . ASP A 1 197 ? 29.216 -8.867 -19.423 1.00 94.56 197 ASP A C 1
ATOM 1586 O O . ASP A 1 197 ? 30.384 -8.744 -19.798 1.00 94.56 197 ASP A O 1
ATOM 1590 N N . ASN A 1 198 ? 28.843 -8.621 -18.168 1.00 92.31 198 ASN A N 1
ATOM 1591 C CA . ASN A 1 198 ? 29.762 -8.200 -17.116 1.00 92.31 198 ASN A CA 1
ATOM 1592 C C . ASN A 1 198 ? 30.740 -9.304 -16.675 1.00 92.31 198 ASN A C 1
ATOM 1594 O O . ASN A 1 198 ? 31.711 -8.991 -15.991 1.00 92.31 198 ASN A O 1
ATOM 1598 N N . ILE A 1 199 ? 30.512 -10.567 -17.054 1.00 91.81 199 ILE A N 1
ATOM 1599 C CA . ILE A 1 199 ? 31.433 -11.680 -16.789 1.00 91.81 199 ILE A CA 1
ATOM 1600 C C . ILE A 1 199 ? 32.472 -11.764 -17.909 1.00 91.81 199 ILE A C 1
ATOM 1602 O O . ILE A 1 199 ? 33.667 -11.872 -17.642 1.00 91.81 199 ILE A O 1
ATOM 1606 N N . ALA A 1 200 ? 32.027 -11.694 -19.165 1.00 93.31 200 ALA A N 1
ATOM 1607 C CA . ALA A 1 200 ? 32.910 -11.775 -20.328 1.00 93.31 200 ALA A CA 1
ATOM 1608 C C . ALA A 1 200 ? 33.576 -10.439 -20.702 1.00 93.31 200 ALA A C 1
ATOM 1610 O O . ALA A 1 200 ? 34.480 -10.431 -21.539 1.00 93.31 200 ALA A O 1
ATOM 1611 N N . GLY A 1 201 ? 33.129 -9.321 -20.123 1.00 93.75 201 GLY A N 1
ATOM 1612 C CA . GLY A 1 201 ? 33.676 -7.987 -20.367 1.00 93.75 201 GLY A CA 1
ATOM 1613 C C . GLY A 1 201 ? 33.392 -7.451 -21.774 1.00 93.75 201 GLY A C 1
ATOM 1614 O O . GLY A 1 201 ? 34.234 -6.762 -22.348 1.00 93.75 201 GLY A O 1
ATOM 1615 N N . LYS A 1 202 ? 32.254 -7.824 -22.375 1.00 93.81 202 LYS A N 1
ATOM 1616 C CA . LYS A 1 202 ? 31.909 -7.464 -23.762 1.00 93.81 202 LYS A CA 1
ATOM 1617 C C . LYS A 1 202 ? 30.395 -7.400 -23.991 1.00 93.81 202 LYS A C 1
ATOM 1619 O O . LYS A 1 202 ? 29.645 -7.982 -23.211 1.00 93.81 202 LYS A O 1
ATOM 1624 N N . PRO A 1 203 ? 29.916 -6.775 -25.081 1.00 94.00 203 PRO A N 1
ATOM 1625 C CA . PRO A 1 203 ? 28.503 -6.838 -25.453 1.00 94.00 203 PRO A CA 1
ATOM 1626 C C . PRO A 1 203 ? 27.993 -8.283 -25.596 1.00 94.00 203 PRO A C 1
ATOM 1628 O O . PRO A 1 203 ? 28.636 -9.131 -26.226 1.00 94.00 203 PRO A O 1
ATOM 1631 N N . ALA A 1 204 ? 26.818 -8.565 -25.031 1.00 93.94 204 ALA A N 1
ATOM 1632 C CA . ALA A 1 204 ? 26.203 -9.891 -24.964 1.00 93.94 204 ALA A CA 1
ATOM 1633 C C . ALA A 1 204 ? 25.529 -10.265 -26.298 1.00 93.94 204 ALA A C 1
ATOM 1635 O O . ALA A 1 204 ? 24.308 -10.303 -26.429 1.00 93.94 204 ALA A O 1
ATOM 1636 N N . GLY A 1 205 ? 26.335 -10.482 -27.339 1.00 91.62 205 GLY A N 1
ATOM 1637 C CA . GLY A 1 205 ? 25.847 -10.821 -28.682 1.00 91.62 205 GLY A CA 1
ATOM 1638 C C . GLY A 1 205 ? 25.264 -9.639 -29.464 1.00 91.62 205 GLY A C 1
ATOM 1639 O O . GLY A 1 205 ? 24.840 -9.821 -30.603 1.00 91.62 205 GLY A O 1
ATOM 1640 N N . THR A 1 206 ? 25.287 -8.426 -28.904 1.00 92.00 206 THR A N 1
ATOM 1641 C CA . THR A 1 206 ? 24.693 -7.213 -29.488 1.00 92.00 206 THR A CA 1
ATOM 1642 C C . THR A 1 206 ? 25.648 -6.385 -30.361 1.00 92.00 206 THR A C 1
ATOM 1644 O O . THR A 1 206 ? 25.208 -5.426 -30.994 1.00 92.00 206 THR A O 1
ATOM 1647 N N . GLN A 1 207 ? 26.926 -6.778 -30.475 1.00 92.38 207 GLN A N 1
ATOM 1648 C CA . GLN A 1 207 ? 27.983 -6.012 -31.164 1.00 92.38 207 GLN A CA 1
ATOM 1649 C C . GLN A 1 207 ? 27.579 -5.533 -32.566 1.00 92.38 207 GLN A C 1
ATOM 1651 O O . GLN A 1 207 ? 27.706 -4.358 -32.879 1.00 92.38 207 GLN A O 1
ATOM 1656 N N . ARG A 1 208 ? 26.981 -6.409 -33.385 1.00 93.44 208 ARG A N 1
ATOM 1657 C CA . ARG A 1 208 ? 26.577 -6.069 -34.763 1.00 93.44 208 ARG A CA 1
ATOM 1658 C C . ARG A 1 208 ? 25.562 -4.924 -34.868 1.00 93.44 208 ARG A C 1
ATOM 1660 O O . ARG A 1 208 ? 25.400 -4.367 -35.949 1.00 93.44 208 ARG A O 1
ATOM 1667 N N . TRP A 1 209 ? 24.793 -4.667 -33.811 1.00 91.12 209 TRP A N 1
ATOM 1668 C CA . TRP A 1 209 ? 23.801 -3.592 -33.762 1.00 91.12 209 TRP A CA 1
ATOM 1669 C C . TRP A 1 209 ? 24.412 -2.308 -33.204 1.00 91.12 209 TRP A C 1
ATOM 1671 O O . TRP A 1 209 ? 24.087 -1.235 -33.705 1.00 91.12 209 TRP A O 1
ATOM 1681 N N . ILE A 1 210 ? 25.356 -2.429 -32.266 1.00 92.25 210 ILE A N 1
ATOM 1682 C CA . ILE A 1 210 ? 26.203 -1.318 -31.806 1.00 92.25 210 ILE A CA 1
ATOM 1683 C C . ILE A 1 210 ? 26.997 -0.754 -32.991 1.00 92.25 210 ILE A C 1
ATOM 1685 O O . ILE A 1 210 ? 26.913 0.433 -33.278 1.00 92.25 210 ILE A O 1
ATOM 1689 N N . ASP A 1 211 ? 27.659 -1.616 -33.771 1.00 92.75 211 ASP A N 1
ATOM 1690 C CA . ASP A 1 211 ? 28.451 -1.211 -34.946 1.00 92.75 211 ASP A CA 1
ATOM 1691 C C . ASP A 1 211 ? 27.605 -0.506 -36.026 1.00 92.75 211 ASP A C 1
ATOM 1693 O O . ASP A 1 211 ? 28.124 0.254 -36.842 1.00 92.75 211 ASP A O 1
ATOM 1697 N N . LYS A 1 212 ? 26.291 -0.766 -36.048 1.00 91.75 212 LYS A N 1
ATOM 1698 C CA . LYS A 1 212 ? 25.324 -0.145 -36.968 1.00 91.75 212 LYS A CA 1
ATOM 1699 C C . LYS A 1 212 ? 24.691 1.137 -36.415 1.00 91.75 212 LYS A C 1
ATOM 1701 O O . LYS A 1 212 ? 23.845 1.708 -37.098 1.00 91.75 212 LYS A O 1
ATOM 1706 N N . GLY A 1 213 ? 25.049 1.554 -35.199 1.00 88.62 213 GLY A N 1
ATOM 1707 C CA . GLY A 1 213 ? 24.457 2.709 -34.519 1.00 88.62 213 GLY A CA 1
ATOM 1708 C C . GLY A 1 213 ? 22.995 2.512 -34.112 1.00 88.62 213 GLY A C 1
ATOM 1709 O O . GLY A 1 213 ? 22.281 3.491 -33.935 1.00 88.62 213 GLY A O 1
ATOM 1710 N N . VAL A 1 214 ? 22.523 1.261 -34.011 1.00 87.31 214 VAL A N 1
ATOM 1711 C CA . VAL A 1 214 ? 21.171 0.952 -33.502 1.00 87.31 214 VAL A CA 1
ATOM 1712 C C . VAL A 1 214 ? 21.119 1.122 -31.986 1.00 87.31 214 VAL A C 1
ATOM 1714 O O . VAL A 1 214 ? 20.099 1.538 -31.451 1.00 87.31 214 VAL A O 1
ATOM 1717 N N . PHE A 1 215 ? 22.217 0.784 -31.314 1.00 90.25 215 PHE A N 1
ATOM 1718 C CA . PHE A 1 215 ? 22.397 1.000 -29.888 1.00 90.25 215 PHE A CA 1
ATOM 1719 C C . PHE A 1 215 ? 23.435 2.093 -29.656 1.00 90.25 215 PHE A C 1
ATOM 1721 O O . PHE A 1 215 ? 24.421 2.172 -30.395 1.00 90.25 215 PHE A O 1
ATOM 1728 N N . ASP A 1 216 ? 23.220 2.898 -28.622 1.00 80.38 216 ASP A N 1
ATOM 1729 C CA . ASP A 1 216 ? 24.194 3.858 -28.128 1.00 80.38 216 ASP A CA 1
ATOM 1730 C C . ASP A 1 216 ? 25.299 3.105 -27.369 1.00 80.38 216 ASP A C 1
ATOM 1732 O O . ASP A 1 216 ? 25.040 2.339 -26.440 1.00 80.38 216 ASP A O 1
ATOM 1736 N N . ALA A 1 217 ? 26.551 3.296 -27.784 1.00 73.12 217 ALA A N 1
ATOM 1737 C CA . ALA A 1 217 ? 27.698 2.621 -27.187 1.00 73.12 217 ALA A CA 1
ATOM 1738 C C . ALA A 1 217 ? 28.005 3.106 -25.756 1.00 73.12 217 ALA A C 1
ATOM 1740 O O . ALA A 1 217 ? 28.717 2.408 -25.026 1.00 73.12 217 ALA A O 1
ATOM 1741 N N . GLU A 1 218 ? 27.475 4.263 -25.347 1.00 81.00 218 GLU A N 1
ATOM 1742 C CA . GLU A 1 218 ? 27.677 4.822 -24.007 1.00 81.00 218 GLU A CA 1
ATOM 1743 C C . GLU A 1 218 ? 26.746 4.200 -22.957 1.00 81.00 218 GLU A C 1
ATOM 1745 O O . GLU A 1 218 ? 27.108 4.128 -21.778 1.00 81.00 218 GLU A O 1
ATOM 1750 N N . PHE A 1 219 ? 25.583 3.684 -23.368 1.00 84.31 219 PHE A N 1
ATOM 1751 C CA . PHE A 1 219 ? 24.564 3.180 -22.450 1.00 84.31 219 PHE A CA 1
ATOM 1752 C C . PHE A 1 219 ? 24.390 1.665 -22.555 1.00 84.31 219 PHE A C 1
ATOM 1754 O O . PHE A 1 219 ? 23.979 1.113 -23.576 1.00 84.31 219 PHE A O 1
ATOM 1761 N N . SER A 1 220 ? 24.675 0.970 -21.452 1.00 89.88 220 SER A N 1
ATOM 1762 C CA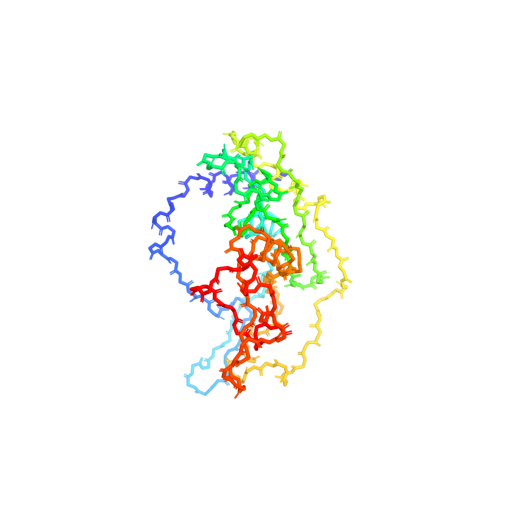 . SER A 1 220 ? 24.553 -0.484 -21.375 1.00 89.88 220 SER A CA 1
ATOM 1763 C C . SER A 1 220 ? 23.812 -0.953 -20.134 1.00 89.88 220 SER A C 1
ATOM 1765 O O . SER A 1 220 ? 23.812 -0.294 -19.092 1.00 89.88 220 SER A O 1
ATOM 1767 N N . MET A 1 221 ? 23.213 -2.136 -20.244 1.00 90.50 221 MET A N 1
ATOM 1768 C CA . MET A 1 221 ? 22.633 -2.863 -19.124 1.00 90.50 221 MET A CA 1
ATOM 1769 C C . MET A 1 221 ? 23.393 -4.168 -18.874 1.00 90.50 221 MET A C 1
ATOM 1771 O O . MET A 1 221 ? 23.580 -4.941 -19.814 1.00 90.50 221 MET A O 1
ATOM 1775 N N . PRO A 1 222 ? 23.803 -4.474 -17.633 1.00 90.62 222 PRO A N 1
ATOM 1776 C CA . PRO A 1 222 ? 24.425 -5.748 -17.308 1.00 90.62 222 PRO A CA 1
ATOM 1777 C C . PRO A 1 222 ? 23.484 -6.932 -17.553 1.00 90.62 222 PRO A C 1
ATOM 1779 O O . PRO A 1 222 ? 22.312 -6.903 -17.176 1.00 90.62 222 PRO A O 1
ATOM 1782 N N . LEU A 1 223 ? 24.041 -8.010 -18.105 1.00 87.88 223 LEU A N 1
ATOM 1783 C CA . LEU A 1 223 ? 23.339 -9.265 -18.373 1.00 87.88 223 LEU A CA 1
ATOM 1784 C C . LEU A 1 223 ? 22.682 -9.853 -17.117 1.00 87.88 223 LEU A C 1
ATOM 1786 O O . LEU A 1 223 ? 21.624 -10.448 -17.219 1.00 87.88 223 LEU A O 1
ATOM 1790 N N . VAL A 1 224 ? 23.254 -9.635 -15.930 1.00 85.88 224 VAL A N 1
ATOM 1791 C CA . VAL A 1 224 ? 22.691 -10.121 -14.653 1.00 85.88 224 VAL A CA 1
ATOM 1792 C C . VAL A 1 224 ? 21.364 -9.465 -14.241 1.00 85.88 224 VAL A C 1
ATOM 1794 O O . VAL A 1 224 ? 20.776 -9.879 -13.246 1.00 85.88 224 VAL A O 1
ATOM 1797 N N . MET A 1 225 ? 20.902 -8.431 -14.953 1.00 78.25 225 MET A N 1
ATOM 1798 C CA . MET A 1 225 ? 19.555 -7.870 -14.770 1.00 78.25 225 MET A CA 1
ATOM 1799 C C . MET A 1 225 ? 18.462 -8.622 -15.555 1.00 78.25 225 MET A C 1
ATOM 1801 O O . MET A 1 225 ? 17.305 -8.196 -15.517 1.00 78.25 225 MET A O 1
ATOM 1805 N N . PHE A 1 226 ? 18.821 -9.710 -16.244 1.00 77.06 226 PHE A N 1
ATOM 1806 C CA . PHE A 1 226 ? 17.958 -10.570 -17.058 1.00 77.06 226 PHE A CA 1
ATOM 1807 C C . PHE A 1 226 ? 18.093 -12.032 -16.619 1.00 77.06 226 PHE A C 1
ATOM 1809 O O . PHE A 1 226 ? 17.077 -12.756 -16.706 1.00 77.06 226 PHE A O 1
#

pLDDT: mean 91.7, std 6.72, range [57.47, 98.5]

Secondary structure (DSSP, 8-state):
--HHHHHHHHHHTTS-HHHHHHH-------TT-EE-SSSS-EE-SS---PPPHHHHHHHHHHHH-EEEE----S-GGGS-----EEESS--GGG---EEEEEE-SSEEEEE-PPPP-SS-S--STGGGHHHHHHHHHHEEEEEES-----GGGS-GGGTTTTT-TT--EEEEEE-HHHHHHHHHHHHHHTS--EEEETTTTEESS-HHHHTTTSS-TT-EEEGGG-

Radius of gyration: 23.64 Å; chains: 1; bounding box: 58×40×68 Å

Sequence (226 aa):
MPVDDRQRIDHLFKQSLFEALARRRTRRFGLGYKINDGITNYESKKAPIPLTELELAILCWAADGVNGLAFGEQQVVTGVMSSWSGRVHPCPCNSQNSVLAFINDDGIFLYKPPAATQLVEIKTPEDRLKILDVYRKHTVRIVDKRPQIPDMAWLSSNRWGVNKEGTTFFLPIIDVTAEYINFLLFAFGQEGYYIYDNIAGKPAGTQRWIDKGVFDAEFSMPLVMF

Foldseek 3Di:
DDPVLLVVLVVVVVDDPVVCVVPDDDDQAAAQAADDPPPPGDGHPGDQAADDLSRVLVVQQLVQNWFAFAPPPDPPPLQLQCGRTDGNDDDVSVVSQKWKWKFAQFAIKIADADGHDHHGQCDDSVSSVVSSVRRVVRMDGDTGGGDDDDLVVDDPVCSRRPSDHNDMDIDMDGDCVSVVVSVVCSCCVPQQEFEAAPVVRGTPPCVVCVVVVSHDPVHYDYPVVD